Protein 7V1G (pdb70)

Sequence (259 aa):
MTLGDLWKRRLNNCTKEEFFAYRRRTGILETERDKARELLRKGETNMGLAVSRGTAKLAWLEEERGYVNLKGEVVVDLGCGRGGWSYYAASRRPAVMGVKAYTIGGKGHEAPKMVTSLGWNLIKFRAGMMDVFTMQPHRADTVMCDIGESSSPDAAIEGERTRKVILLMEQWKNRNPSASCVFKVLAPYRPEVIEALHHRFQLQWGGGLVRTPFSRNSTHEMYYSTAISSGNIVNSVNVQSRRKLLARFGDQRGPIRVPEMDLGVGTR

Nearest PDB structures (foldseek):
  7fjt-assembly1_A  TM=1.003E+00  e=1.032E-59  Omsk hemorrhagic fever virus
  7d6m-assembly2_B  TM=1.001E+00  e=6.782E-56  Tick-borne encephalitis virus
  7wnj-assembly1_A  TM=9.998E-01  e=1.861E-54  Langat virus
  2oxt-assembly4_D  TM=9.947E-01  e=9.273E-42  Meaban virus
  2wa2-assembly2_B  TM=9.912E-01  e=1.973E-40  Modoc virus

Solvent-accessible surface area: 11936 Å² total; per-residue (Å²): 161,48,69,0,13,77,2,14,167,139,10,83,82,30,80,184,80,97,63,130,48,6,87,70,2,26,8,44,30,6,62,16,78,61,1,137,100,53,26,198,145,52,61,72,92,8,6,34,4,2,23,76,12,1,4,24,0,1,38,0,46,131,135,51,53,9,47,5,97,8,59,2,2,1,0,18,12,19,68,0,4,8,0,5,2,0,0,6,62,114,61,0,119,8,2,85,0,26,10,82,5,62,207,81,91,84,54,14,59,113,11,36,2,55,0,98,58,44,16,142,52,33,58,58,64,52,7,77,120,33,145,21,53,119,4,44,0,0,0,0,40,38,11,106,72,14,105,64,16,50,77,8,0,62,77,0,81,93,0,2,88,2,0,31,75,0,10,123,110,9,80,117,4,25,3,2,0,26,0,5,1,0,5,51,85,53,0,38,55,4,0,98,142,0,39,133,120,48,33,5,0,11,26,39,1,45,37,3,77,0,13,21,3,8,7,0,0,2,30,58,28,94,34,91,6,71,90,26,4,44,86,20,0,127,51,2,35,79,82,44,77,69,98,69,45,55,86,82,41,118,17,44,93,21,34,69,27,89,97

InterPro domains:
  IPR000069 Envelope glycoprotein M, flavivirus [PF01004] (208-280)
  IPR000208 RNA-directed RNA polymerase, fingers/palm subdomains, flavivirus [PF00972] (2768-3212)
  IPR000336 Flavivirus/Alphavirus glycoprotein, immunoglobulin-like domain superfamily [G3DSA:2.60.40.350] (581-679)
  IPR000404 Flavivirus non-structural protein NS4A [PF01350] (2115-2255)
  IPR000487 Non-structural protein NS2B, flavivirus [PS51527] (1357-1488)
  IPR000752 Flavivirus non-structural protein NS2A [PF01005] (1141-1288)
  IPR001122 Capsid protein C, flavivirus [PF01003] (4-116)
  IPR001157 Non-structural protein NS1, flavivirus [PF00948] (779-1130)
  IPR001528 Flavivirus non-structural protein NS4B [PF01349] (2260-2503)
  IPR001650 Helicase, C-terminal domain-like [PS51194] (1841-2000)
  IPR001650 Helicase, C-terminal domain-like [SM00490] (1864-1957)
  IPR001850 Non-structural protein NS3, peptidase S7, flavivirus [PF00949] (1507-1658)
  IPR001850 Non-structural protein NS3, peptidase S7, flavivirus [PS51528] (1490-1669)
  IPR002535 Flavivirus polyprotein propeptide [PF01570] (133-205)
  IPR002877 Ribosomal RNA methyltransferase, FtsJ domain [PF01728] (2566-2733)
  IPR007094 RNA-directed RNA polymerase, catalytic domain [PS50507] (3040-3189)
  IPR009003 Peptidase S1, PA clan [SSF50494] (1507-1657)
  IPR011492 Non-structural protein NS3-like, DEAD-box helicase, flavivirus [PF07652] (1679-1824)
  IPR011998 Envelope glycoprotein E, central and dimerisation domain, flavivirus [PF00869] (282-581)
  IPR013755 Flaviviral glycoprotein E, central domain, subdomain 1 [G3DSA:3.30.387.10] (343-542)

Foldseek 3Di:
DALLVVLLVVLVPDDPVLNVQQFFFAFEDADCVPVVVCLVVQPAAFQFANDPVQVQVVVCVVVQNADQAEEEEEAAQAQNSVVLNSQLDPRYQAYEYEHQDDDPTHAHRHHQHERSVRYDYDYNDHLLPDQADDGQEYEYEDFDDDSDLVVSQVRLLSVLVSVVRNCVNVVNHKYKYKRFRCGDPSNVVSVVVVCVRQNWEWADGRNRTLSTLIIMTISRDHDDHNVRSNVSSVVSVVSSPPRHGHDYDHTDGRHGDHD

Structure (mmCIF, N/CA/C/O backbone):
data_7V1G
#
_entry.id   7V1G
#
_cell.length_a   35.125
_cell.length_b   89.685
_cell.length_c   45.452
_cell.angle_alpha   90.000
_cell.angle_beta   90.470
_cell.angle_gamma   90.000
#
_symmetry.space_group_name_H-M   'P 1 21 1'
#
loop_
_entity.id
_entity.type
_entity.pdbx_description
1 polymer 'Core protein'
2 non-polymer 'MAGNESIUM ION'
3 non-polymer 'CITRIC ACID'
4 non-polymer S-ADENOSYLMETHIONINE
5 non-polymer "GUANOSINE-5'-MONOPHOSPHATE"
6 non-polymer "GUANOSINE-5'-TRIPHOSPHATE"
7 non-polymer GLYCEROL
8 water water
#
loop_
_atom_site.group_PDB
_atom_site.id
_atom_site.type_symbol
_atom_site.label_atom_id
_atom_site.label_alt_id
_atom_site.label_comp_id
_atom_site.label_asym_id
_atom_site.label_entity_id
_atom_site.label_seq_id
_atom_site.pdbx_PDB_ins_code
_atom_site.Cartn_x
_atom_site.Cartn_y
_atom_site.Cartn_z
_atom_site.occupancy
_atom_site.B_iso_or_equiv
_atom_site.auth_seq_id
_atom_site.auth_comp_id
_atom_site.auth_asym_id
_atom_site.auth_atom_id
_atom_site.pdbx_PDB_model_num
ATOM 1 N N . MET A 1 1 ? 11.953 4.049 12.943 1.00 24.34 6 MET A N 1
ATOM 2 C CA . MET A 1 1 ? 11.303 3.493 14.123 1.00 19.67 6 MET A CA 1
ATOM 3 C C . MET A 1 1 ? 9.814 3.770 14.145 1.00 19.21 6 MET A C 1
ATOM 4 O O . MET A 1 1 ? 9.376 4.883 13.869 1.00 19.12 6 MET A O 1
ATOM 9 N N . THR A 1 2 ? 9.031 2.757 14.500 1.00 17.89 7 THR A N 1
ATOM 10 C CA . THR A 1 2 ? 7.580 2.841 14.485 1.00 18.63 7 THR A CA 1
ATOM 11 C C . THR A 1 2 ? 7.027 2.997 15.895 1.00 14.71 7 THR A C 1
ATOM 12 O O . THR A 1 2 ? 7.735 2.845 16.898 1.00 14.06 7 THR A O 1
ATOM 16 N N . LEU A 1 3 ? 5.729 3.306 15.956 1.00 14.82 8 LEU A N 1
ATOM 17 C CA . LEU A 1 3 ? 5.036 3.353 17.237 1.00 12.32 8 LEU A CA 1
ATOM 18 C C . LEU A 1 3 ? 5.094 2.003 17.945 1.00 15.67 8 LEU A C 1
ATOM 19 O O . LEU A 1 3 ? 5.248 1.940 19.171 1.00 13.34 8 LEU A O 1
ATOM 24 N N . GLY A 1 4 ? 4.992 0.910 17.181 1.00 13.89 9 GLY A N 1
ATOM 25 C CA . GLY A 1 4 ? 5.101 -0.409 17.772 1.00 15.35 9 GLY A CA 1
ATOM 26 C C . GLY A 1 4 ? 6.466 -0.664 18.368 1.00 12.37 9 GLY A C 1
ATOM 27 O O . GLY A 1 4 ? 6.575 -1.281 19.432 1.00 12.70 9 GLY A O 1
ATOM 28 N N . ASP A 1 5 ? 7.527 -0.169 17.711 1.00 12.91 10 ASP A N 1
ATOM 29 C CA . ASP A 1 5 ? 8.866 -0.269 18.287 1.00 16.25 10 ASP A CA 1
ATOM 30 C C . ASP A 1 5 ? 8.934 0.457 19.624 1.00 13.27 10 ASP A C 1
ATOM 31 O O . ASP A 1 5 ? 9.543 -0.035 20.583 1.00 15.44 10 ASP A O 1
ATOM 36 N N . LEU A 1 6 ? 8.325 1.642 19.701 1.00 13.43 11 LEU A N 1
ATOM 37 C CA . LEU A 1 6 ? 8.337 2.387 20.950 1.00 15.04 11 LEU A CA 1
ATOM 38 C C . LEU A 1 6 ? 7.547 1.653 22.019 1.00 14.20 11 LEU A C 1
ATOM 39 O O . LEU A 1 6 ? 7.986 1.561 23.171 1.00 12.45 11 LEU A O 1
ATOM 44 N N . TRP A 1 7 ? 6.379 1.117 21.650 1.00 13.38 12 TRP A N 1
ATOM 45 C CA . TRP A 1 7 ? 5.605 0.309 22.588 1.00 13.33 12 TRP A CA 1
ATOM 46 C C . TRP A 1 7 ? 6.439 -0.828 23.181 1.00 13.03 12 TRP A C 1
ATOM 47 O O . TRP A 1 7 ? 6.386 -1.078 24.389 1.00 11.19 12 TRP A O 1
ATOM 58 N N . LYS A 1 8 ? 7.218 -1.533 22.348 1.00 11.65 13 LYS A N 1
ATOM 59 C CA . LYS A 1 8 ? 8.015 -2.652 22.855 1.00 12.81 13 LYS A CA 1
ATOM 60 C C . LYS A 1 8 ? 9.043 -2.165 23.871 1.00 10.80 13 LYS A C 1
ATOM 61 O O . LYS A 1 8 ? 9.273 -2.812 24.905 1.00 12.42 13 LYS A O 1
ATOM 67 N N . ARG A 1 9 ? 9.677 -1.023 23.586 1.00 11.41 14 ARG A N 1
ATOM 68 C CA . ARG A 1 9 ? 10.671 -0.467 24.504 1.00 14.60 14 ARG A CA 1
ATOM 69 C C . ARG A 1 9 ? 10.033 -0.040 25.818 1.00 14.95 14 ARG A C 1
ATOM 70 O O . ARG A 1 9 ? 10.562 -0.319 26.903 1.00 15.73 14 ARG A O 1
ATOM 78 N N . ARG A 1 10 ? 8.890 0.647 25.744 1.00 14.50 15 ARG A N 1
ATOM 79 C CA . ARG A 1 10 ? 8.203 1.027 26.972 1.00 15.55 15 ARG A CA 1
ATOM 80 C C . ARG A 1 10 ? 7.775 -0.205 27.760 1.00 16.78 15 ARG A C 1
ATOM 81 O O . ARG A 1 10 ? 7.893 -0.237 28.991 1.00 16.47 15 ARG A O 1
ATOM 89 N N . LEU A 1 11 ? 7.313 -1.247 27.063 1.00 12.19 16 LEU A N 1
ATOM 90 C CA . LEU A 1 11 ? 6.935 -2.481 27.743 1.00 12.76 16 LEU A CA 1
ATOM 91 C C . LEU A 1 11 ? 8.116 -3.072 28.499 1.00 15.07 16 LEU A C 1
ATOM 92 O O . LEU A 1 11 ? 8.004 -3.408 29.683 1.00 13.59 16 LEU A O 1
ATOM 97 N N . ASN A 1 12 ? 9.266 -3.183 27.832 1.00 13.08 17 ASN A N 1
ATOM 98 C CA . ASN A 1 12 ? 10.449 -3.766 28.458 1.00 14.75 17 ASN A CA 1
ATOM 99 C C . ASN A 1 12 ? 10.923 -2.946 29.649 1.00 14.99 17 ASN A C 1
ATOM 100 O O . ASN A 1 12 ? 11.581 -3.490 30.540 1.00 18.73 17 ASN A O 1
ATOM 105 N N . ASN A 1 13 ? 10.575 -1.664 29.707 1.00 14.25 18 ASN A N 1
ATOM 106 C CA . ASN A 1 13 ? 11.040 -0.802 30.788 1.00 15.59 18 ASN A CA 1
ATOM 107 C C . ASN A 1 13 ? 10.144 -0.831 32.021 1.00 21.44 18 ASN A C 1
ATOM 108 O O . ASN A 1 13 ? 10.503 -0.212 33.029 1.00 21.41 18 ASN A O 1
ATOM 110 N N . CYS A 1 14 ? 9.000 -1.517 31.971 1.00 17.81 19 CYS A N 1
ATOM 111 C CA . CYS A 1 14 ? 8.118 -1.606 33.131 1.00 18.55 19 CYS A CA 1
ATOM 112 C C . CYS A 1 14 ? 8.797 -2.344 34.272 1.00 18.71 19 CYS A C 1
ATOM 113 O O . CYS A 1 14 ? 9.549 -3.300 34.059 1.00 19.27 19 CYS A O 1
ATOM 116 N N . THR A 1 15 ? 8.510 -1.906 35.492 1.00 20.30 20 THR A N 1
ATOM 117 C CA . THR A 1 15 ? 8.823 -2.723 36.648 1.00 19.21 20 THR A CA 1
ATOM 118 C C . THR A 1 15 ? 7.942 -3.972 36.636 1.00 20.31 20 THR A C 1
ATOM 119 O O . THR A 1 15 ? 7.027 -4.115 35.817 1.00 21.01 20 THR A O 1
ATOM 123 N N . LYS A 1 16 ? 8.232 -4.894 37.560 1.00 21.37 21 LYS A N 1
ATOM 124 C CA . LYS A 1 16 ? 7.474 -6.143 37.623 1.00 20.81 21 LYS A CA 1
ATOM 125 C C . LYS A 1 16 ? 5.995 -5.880 37.894 1.00 22.13 21 LYS A C 1
ATOM 126 O O . LYS A 1 16 ? 5.121 -6.433 37.218 1.00 25.75 21 LYS A O 1
ATOM 132 N N . GLU A 1 17 ? 5.696 -5.033 38.884 1.00 21.83 22 GLU A N 1
ATOM 133 C CA . GLU A 1 17 ? 4.308 -4.709 39.199 1.00 25.97 22 GLU A CA 1
ATOM 134 C C . GLU A 1 17 ? 3.641 -3.965 38.050 1.00 24.26 22 GLU A C 1
ATOM 135 O O . GLU A 1 17 ? 2.478 -4.229 37.723 1.00 26.69 22 GLU A O 1
ATOM 137 N N . GLU A 1 18 ? 4.365 -3.027 37.433 1.00 23.39 23 GLU A N 1
ATOM 138 C CA . GLU A 1 18 ? 3.832 -2.291 36.291 1.00 20.32 23 GLU A CA 1
ATOM 139 C C . GLU A 1 18 ? 3.508 -3.233 35.138 1.00 19.30 23 GLU A C 1
ATOM 140 O O . GLU A 1 18 ? 2.445 -3.129 34.511 1.00 20.10 23 GLU A O 1
ATOM 146 N N . PHE A 1 19 ? 4.429 -4.155 34.841 1.00 20.21 24 PHE A N 1
ATOM 147 C CA . PHE A 1 19 ? 4.216 -5.108 33.759 1.00 19.60 24 PHE A CA 1
ATOM 148 C C . PHE A 1 19 ? 3.009 -5.992 34.033 1.00 18.34 24 PHE A C 1
ATOM 149 O O . PHE A 1 19 ? 2.172 -6.206 33.152 1.00 18.96 24 PHE A O 1
ATOM 157 N N . PHE A 1 20 ? 2.901 -6.522 35.255 1.00 18.55 25 PHE A N 1
ATOM 158 C CA . PHE A 1 20 ? 1.779 -7.401 35.565 1.00 27.99 25 PHE A CA 1
ATOM 159 C C . PHE A 1 20 ? 0.451 -6.697 35.328 1.00 22.03 25 PHE A C 1
ATOM 160 O O . PHE A 1 20 ? -0.458 -7.254 34.701 1.00 23.30 25 PHE A O 1
ATOM 168 N N . ALA A 1 21 ? 0.320 -5.471 35.842 1.00 27.07 26 ALA A N 1
ATOM 169 C CA . ALA A 1 21 ? -0.937 -4.747 35.708 1.00 25.48 26 ALA A CA 1
ATOM 170 C C . ALA A 1 21 ? -1.212 -4.392 34.254 1.00 23.67 26 ALA A C 1
ATOM 171 O O . ALA A 1 21 ? -2.347 -4.520 33.782 1.00 25.82 26 ALA A O 1
ATOM 173 N N . TYR A 1 22 ? -0.181 -3.982 33.521 1.00 19.42 27 TYR A N 1
ATOM 174 C CA . TYR A 1 22 ? -0.381 -3.593 32.129 1.00 18.55 27 TYR A CA 1
ATOM 175 C C . TYR A 1 22 ? -0.798 -4.784 31.277 1.00 19.00 27 TYR A C 1
ATOM 176 O O . TYR A 1 22 ? -1.661 -4.651 30.401 1.00 18.11 27 TYR A O 1
ATOM 185 N N A ARG A 1 23 ? -0.219 -5.963 31.545 0.41 19.12 28 ARG A N 1
ATOM 186 N N B ARG A 1 23 ? -0.165 -5.938 31.511 0.59 19.03 28 ARG A N 1
ATOM 187 C CA A ARG A 1 23 ? -0.410 -7.133 30.685 0.41 20.65 28 ARG A CA 1
ATOM 188 C CA B ARG A 1 23 ? -0.408 -7.152 30.735 0.59 20.79 28 ARG A CA 1
ATOM 189 C C A ARG A 1 23 ? -1.878 -7.526 30.567 0.41 19.37 28 ARG A C 1
ATOM 190 C C B ARG A 1 23 ? -1.897 -7.408 30.540 0.59 19.15 28 ARG A C 1
ATOM 191 O O A ARG A 1 23 ? -2.304 -8.026 29.519 0.41 18.12 28 ARG A O 1
ATOM 192 O O B ARG A 1 23 ? -2.362 -7.662 29.421 0.59 16.97 28 ARG A O 1
ATOM 207 N N . ARG A 1 24 ? -2.668 -7.327 31.620 1.00 16.62 29 ARG A N 1
ATOM 208 C CA . ARG A 1 24 ? -4.046 -7.793 31.613 1.00 18.41 29 ARG A CA 1
ATOM 209 C C . ARG A 1 24 ? -5.095 -6.696 31.673 1.00 19.17 29 ARG A C 1
ATOM 210 O O . ARG A 1 24 ? -6.286 -7.019 31.672 1.00 19.84 29 ARG A O 1
ATOM 218 N N . THR A 1 25 ? -4.705 -5.421 31.681 1.00 19.78 30 THR A N 1
ATOM 219 C CA . THR A 1 25 ? -5.696 -4.365 31.850 1.00 22.57 30 THR A CA 1
ATOM 220 C C . THR A 1 25 ? -6.676 -4.322 30.676 1.00 14.90 30 THR A C 1
ATOM 221 O O . THR A 1 25 ? -6.287 -4.107 29.522 1.00 19.31 30 THR A O 1
ATOM 225 N N . GLY A 1 26 ? -7.955 -4.529 30.987 1.00 18.97 31 GLY A N 1
ATOM 226 C CA . GLY A 1 26 ? -9.008 -4.433 30.004 1.00 21.89 31 GLY A CA 1
ATOM 227 C C . GLY A 1 26 ? -9.143 -5.615 29.073 1.00 17.05 31 GLY A C 1
ATOM 228 O O . GLY A 1 26 ? -9.884 -5.520 28.090 1.00 24.13 31 GLY A O 1
ATOM 229 N N . ILE A 1 27 ? -8.445 -6.715 29.333 1.00 19.95 32 ILE A N 1
ATOM 230 C CA . ILE A 1 27 ? -8.430 -7.849 28.415 1.00 21.81 32 ILE A CA 1
ATOM 231 C C . ILE A 1 27 ? -9.506 -8.833 28.833 1.00 19.85 32 ILE A C 1
ATOM 232 O O . ILE A 1 27 ? -9.773 -9.009 30.026 1.00 22.74 32 ILE A O 1
ATOM 237 N N . LEU A 1 28 ? -10.135 -9.475 27.850 1.00 18.08 33 LEU A N 1
ATOM 238 C CA . LEU A 1 28 ? -10.994 -10.615 28.141 1.00 16.19 33 LEU A CA 1
ATOM 239 C C . LEU A 1 28 ? -10.126 -11.815 28.495 1.00 18.78 33 LEU A C 1
ATOM 240 O O . LEU A 1 28 ? -9.137 -12.105 27.815 1.00 17.59 33 LEU A O 1
ATOM 245 N N . GLU A 1 29 ? -10.512 -12.525 29.551 1.00 19.08 34 GLU A N 1
ATOM 246 C CA . GLU A 1 29 ? -9.740 -13.652 30.057 1.00 17.68 34 GLU A CA 1
ATOM 247 C C . GLU A 1 29 ? -10.696 -14.780 30.413 1.00 17.88 34 GLU A C 1
ATOM 248 O O . GLU A 1 29 ? -11.547 -14.622 31.294 1.00 19.38 34 GLU A O 1
ATOM 254 N N . THR A 1 30 ? -10.568 -15.928 29.744 1.00 13.66 35 THR A N 1
ATOM 255 C CA . THR A 1 30 ? -11.443 -17.044 30.094 1.00 14.21 35 THR A CA 1
ATOM 256 C C . THR A 1 30 ? -11.085 -17.625 31.457 1.00 15.54 35 THR A C 1
ATOM 257 O O . THR A 1 30 ? -9.928 -17.610 31.884 1.00 15.49 35 THR A O 1
ATOM 261 N N . GLU A 1 31 ? -12.102 -18.154 32.136 1.00 14.92 36 GLU A N 1
ATOM 262 C CA . GLU A 1 31 ? -11.958 -18.710 33.482 1.00 21.35 36 GLU A CA 1
ATOM 263 C C . GLU A 1 31 ? -11.569 -20.178 33.360 1.00 19.48 36 GLU A C 1
ATOM 264 O O . GLU A 1 31 ? -12.411 -21.039 33.098 1.00 22.30 36 GLU A O 1
ATOM 266 N N . ARG A 1 32 ? -10.286 -20.468 33.581 1.00 18.59 37 ARG A N 1
ATOM 267 C CA . ARG A 1 32 ? -9.711 -21.775 33.296 1.00 17.49 37 ARG A CA 1
ATOM 268 C C . ARG A 1 32 ? -9.466 -22.613 34.546 1.00 21.03 37 ARG A C 1
ATOM 269 O O . ARG A 1 32 ? -8.724 -23.599 34.480 1.00 22.94 37 ARG A O 1
ATOM 277 N N . ASP A 1 33 ? -10.090 -22.248 35.672 1.00 24.09 38 ASP A N 1
ATOM 278 C CA . ASP A 1 33 ? -9.895 -22.965 36.931 1.00 29.93 38 ASP A CA 1
ATOM 279 C C . ASP A 1 33 ? -10.187 -24.456 36.786 1.00 22.55 38 ASP A C 1
ATOM 280 O O . ASP A 1 33 ? -9.347 -25.303 37.109 1.00 24.24 38 ASP A O 1
ATOM 282 N N . LYS A 1 34 ? -11.385 -24.794 36.300 1.00 20.97 39 LYS A N 1
ATOM 283 C CA . LYS A 1 34 ? -11.753 -26.200 36.155 1.00 23.55 39 LYS A CA 1
ATOM 284 C C . LYS A 1 34 ? -10.950 -26.869 35.047 1.00 19.15 39 LYS A C 1
ATOM 285 O O . LYS A 1 34 ? -10.414 -27.966 35.230 1.00 19.43 39 LYS A O 1
ATOM 287 N N . ALA A 1 35 ? -10.856 -26.220 33.886 1.00 18.15 40 ALA A N 1
ATOM 288 C CA . ALA A 1 35 ? -10.163 -26.835 32.760 1.00 19.41 40 ALA A CA 1
ATOM 289 C C . ALA A 1 35 ? -8.725 -27.181 33.118 1.00 13.21 40 ALA A C 1
ATOM 290 O O . ALA A 1 35 ? -8.236 -28.270 32.796 1.00 15.43 40 ALA A O 1
ATOM 292 N N . ARG A 1 36 ? -8.038 -26.267 33.808 1.00 16.96 41 ARG A N 1
ATOM 293 C CA . ARG A 1 36 ? -6.625 -26.473 34.100 1.00 17.95 41 ARG A CA 1
ATOM 294 C C . ARG A 1 36 ? -6.412 -27.714 34.965 1.00 15.05 41 ARG A C 1
ATOM 295 O O . ARG A 1 36 ? -5.490 -28.501 34.721 1.00 14.84 41 ARG A O 1
ATOM 303 N N . GLU A 1 37 ? -7.277 -27.929 35.963 1.00 14.25 42 GLU A N 1
ATOM 304 C CA . GLU A 1 37 ? -7.080 -29.079 36.838 1.00 18.71 42 GLU A CA 1
ATOM 305 C C . GLU A 1 37 ? -7.441 -30.389 36.145 1.00 19.29 42 GLU A C 1
ATOM 306 O O . GLU A 1 37 ? -6.786 -31.418 36.371 1.00 18.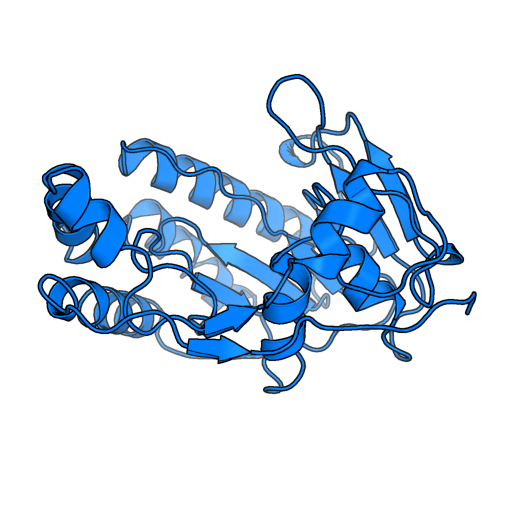37 42 GLU A O 1
ATOM 312 N N . LEU A 1 38 ? -8.475 -30.374 35.295 1.00 18.10 43 LEU A N 1
ATOM 313 C CA . LEU A 1 38 ? -8.837 -31.574 34.542 1.00 17.66 43 LEU A CA 1
ATOM 314 C C . LEU A 1 38 ? -7.686 -32.031 33.660 1.00 16.32 43 LEU A C 1
ATOM 315 O O . LEU A 1 38 ? -7.356 -33.224 33.607 1.00 16.16 43 LEU A O 1
ATOM 320 N N . LEU A 1 39 ? -7.068 -31.088 32.947 1.00 15.41 44 LEU A N 1
ATOM 321 C CA . LEU A 1 39 ? -5.916 -31.419 32.118 1.00 21.58 44 LEU A CA 1
ATOM 322 C C . LEU A 1 39 ? -4.762 -31.931 32.963 1.00 21.81 44 LEU A C 1
ATOM 323 O O . LEU A 1 39 ? -4.103 -32.912 32.597 1.00 23.88 44 LEU A O 1
ATOM 328 N N . ARG A 1 40 ? -4.503 -31.269 34.095 1.00 18.69 45 ARG A N 1
ATOM 329 C CA . ARG A 1 40 ? -3.401 -31.672 34.962 1.00 20.19 45 ARG A CA 1
ATOM 330 C C . ARG A 1 40 ? -3.563 -33.101 35.451 1.00 20.13 45 ARG A C 1
ATOM 331 O O . ARG A 1 40 ? -2.584 -33.853 35.527 1.00 24.30 45 ARG A O 1
ATOM 339 N N . LYS A 1 41 ? -4.787 -33.492 35.799 1.00 20.05 46 LYS A N 1
ATOM 340 C CA . LYS A 1 41 ? -5.032 -34.823 36.331 1.00 25.91 46 LYS A CA 1
ATOM 341 C C . LYS A 1 41 ? -5.173 -35.886 35.250 1.00 24.45 46 LYS A C 1
ATOM 342 O O . LYS A 1 41 ? -5.269 -37.069 35.582 1.00 25.50 46 LYS A O 1
ATOM 348 N N . GLY A 1 42 ? -5.178 -35.503 33.973 1.00 24.39 47 GLY A N 1
ATOM 349 C CA . GLY A 1 42 ? -5.218 -36.484 32.909 1.00 18.66 47 GLY A CA 1
ATOM 350 C C . GLY A 1 42 ? -6.605 -36.929 32.530 1.00 17.71 47 GLY A C 1
ATOM 351 O O . GLY A 1 42 ? -6.768 -38.009 31.955 1.00 24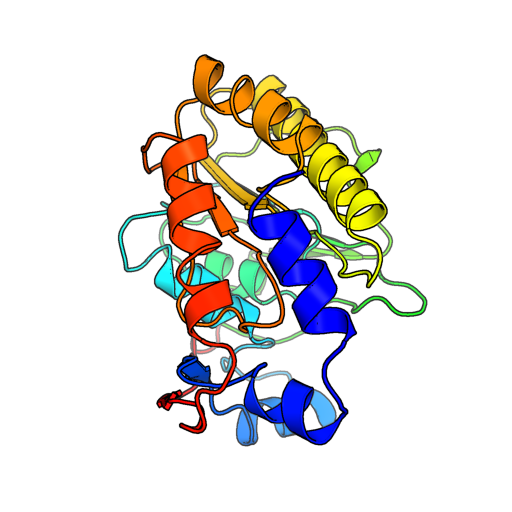.78 47 GLY A O 1
ATOM 352 N N . GLU A 1 43 ? -7.619 -36.139 32.860 1.00 17.94 48 GLU A N 1
ATOM 353 C CA . GLU A 1 43 ? -8.965 -36.430 32.405 1.00 17.43 48 GLU A CA 1
ATOM 354 C C . GLU A 1 43 ? -9.034 -36.213 30.903 1.00 16.13 48 GLU A C 1
ATOM 355 O O . GLU A 1 43 ? -8.631 -35.164 30.396 1.00 19.33 48 GLU A O 1
ATOM 361 N N . THR A 1 44 ? -9.524 -37.213 30.189 1.00 13.98 49 THR A N 1
ATOM 362 C CA . THR A 1 44 ? -9.644 -37.083 28.748 1.00 12.42 49 THR A CA 1
ATOM 363 C C . THR A 1 44 ? -11.064 -36.827 28.284 1.00 15.76 49 THR A C 1
ATOM 364 O O . THR A 1 44 ? -11.246 -36.355 27.160 1.00 15.98 49 THR A O 1
ATOM 368 N N . ASN A 1 45 ? -12.078 -37.116 29.104 1.00 13.63 50 ASN A N 1
ATOM 369 C CA . ASN A 1 45 ? -13.462 -36.868 28.709 1.00 14.76 50 ASN A CA 1
ATOM 370 C C . ASN A 1 45 ? -13.832 -35.446 29.115 1.00 18.02 50 ASN A C 1
ATOM 371 O O . ASN A 1 45 ? -14.469 -35.195 30.143 1.00 23.68 50 ASN A O 1
ATOM 376 N N . MET A 1 46 ? -13.404 -34.494 28.291 1.00 15.56 51 MET A N 1
ATOM 377 C CA . MET A 1 46 ? -13.689 -33.099 28.583 1.00 14.74 51 MET A CA 1
ATOM 378 C C . MET A 1 46 ? -13.754 -32.302 27.293 1.00 15.39 51 MET A C 1
ATOM 379 O O . MET A 1 46 ? -13.008 -32.572 26.341 1.00 14.52 51 MET A O 1
ATOM 384 N N . GLY A 1 47 ? -14.651 -31.319 27.281 1.00 13.66 52 GLY A N 1
ATOM 385 C CA . GLY A 1 47 ? -14.864 -30.459 26.137 1.00 11.74 52 GLY A CA 1
ATOM 386 C C . GLY A 1 47 ? -14.443 -29.033 26.412 1.00 10.07 52 GLY A C 1
ATOM 387 O O . GLY A 1 47 ? -14.469 -2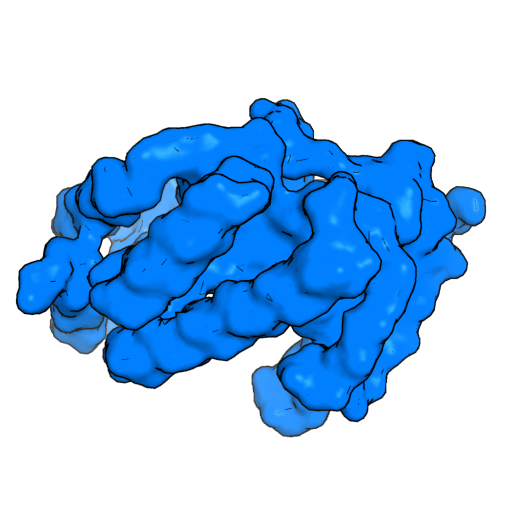8.183 25.521 1.00 10.98 52 GLY A O 1
ATOM 388 N N . LEU A 1 48 ? -14.055 -28.751 27.655 1.00 13.60 53 LEU A N 1
ATOM 389 C CA . LEU A 1 48 ? -13.505 -27.440 27.961 1.00 11.81 53 LEU A CA 1
ATOM 390 C C . LEU A 1 48 ? -12.226 -27.227 27.156 1.00 9.68 53 LEU A C 1
ATOM 391 O O . LEU A 1 48 ? -11.472 -28.168 26.891 1.00 14.81 53 LEU A O 1
ATOM 396 N N . ALA A 1 49 ? -11.963 -25.976 26.800 1.00 9.92 54 ALA A N 1
ATOM 397 C CA . ALA A 1 49 ? -10.834 -25.666 25.927 1.00 11.46 54 ALA A CA 1
ATOM 398 C C . ALA A 1 49 ? -9.523 -26.128 26.545 1.00 13.24 54 ALA A C 1
ATOM 399 O O . ALA A 1 49 ? -9.289 -25.985 27.751 1.00 10.84 54 ALA A O 1
ATOM 401 N N . VAL A 1 50 ? -8.644 -26.684 25.705 1.00 9.74 55 VAL A N 1
ATOM 402 C CA . VAL A 1 50 ? -7.341 -27.140 26.189 1.00 11.15 55 VAL A CA 1
ATOM 403 C C . VAL A 1 50 ? -6.331 -26.016 26.315 1.00 10.28 55 VAL A C 1
ATOM 404 O O . VAL A 1 50 ? -5.231 -26.252 26.839 1.00 10.16 55 VAL A O 1
ATOM 408 N N . SER A 1 51 ? -6.672 -24.8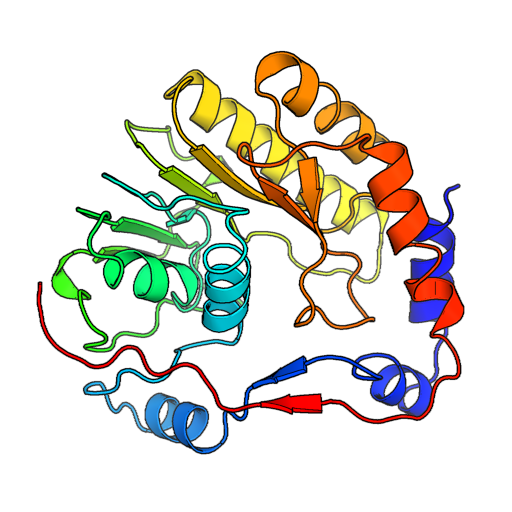14 25.868 1.00 8.91 56 SER A N 1
ATOM 409 C CA . SER A 1 51 ? -5.785 -23.665 25.956 1.00 9.22 56 SER A CA 1
ATOM 410 C C . SER A 1 51 ? -6.615 -22.407 25.763 1.00 11.59 56 SER A C 1
ATOM 411 O O . SER A 1 51 ? -7.800 -22.466 25.422 1.00 10.89 56 SER A O 1
ATOM 414 N N . ARG A 1 52 ? -5.971 -21.264 25.966 1.00 10.82 57 ARG A N 1
ATOM 415 C CA . ARG A 1 52 ? -6.614 -19.989 25.677 1.00 11.53 57 ARG A CA 1
ATOM 416 C C . ARG A 1 52 ? -6.775 -19.725 24.186 1.00 11.45 57 ARG A C 1
ATOM 417 O O . ARG A 1 52 ? -7.423 -18.742 23.813 1.00 13.01 57 ARG A O 1
ATOM 425 N N . GLY A 1 53 ? -6.204 -20.560 23.316 1.00 10.34 58 GLY A N 1
ATOM 426 C CA . GLY A 1 53 ? -6.347 -20.309 21.892 1.00 11.42 58 GLY A CA 1
ATOM 427 C C . GLY A 1 53 ? -7.739 -20.560 21.358 1.00 8.33 58 GLY A C 1
ATOM 428 O O . GLY A 1 53 ? -8.146 -19.929 20.383 1.00 10.14 58 GLY A O 1
ATOM 429 N N . THR A 1 54 ? -8.476 -21.494 21.962 1.00 8.01 59 THR A N 1
ATOM 430 C CA . THR A 1 54 ? -9.804 -21.856 21.464 1.00 8.23 59 THR A CA 1
ATOM 431 C C . THR A 1 54 ? -10.740 -20.645 21.401 1.00 9.53 59 THR A C 1
ATOM 432 O O . THR A 1 54 ? -11.351 -20.373 20.364 1.00 11.40 59 THR A O 1
ATOM 436 N N . ALA A 1 55 ? -10.857 -19.894 22.505 1.00 10.37 60 ALA A N 1
ATOM 437 C CA . ALA A 1 55 ? -11.762 -18.750 22.510 1.00 11.41 60 ALA A CA 1
ATOM 438 C C . ALA A 1 55 ? -11.325 -17.669 21.528 1.00 10.94 60 ALA A C 1
ATOM 439 O O . ALA A 1 55 ? -12.171 -16.923 21.021 1.00 9.96 60 ALA A O 1
ATOM 441 N N . LYS A 1 56 ? -10.024 -17.540 21.257 1.00 10.65 61 LYS A N 1
ATOM 442 C CA . LYS A 1 56 ? -9.560 -16.567 20.268 1.00 9.59 61 LYS A CA 1
ATOM 443 C C . LYS A 1 56 ? -10.045 -16.926 18.870 1.00 8.82 61 LYS A C 1
ATOM 444 O O . LYS A 1 56 ? -10.556 -16.068 18.133 1.00 10.25 61 LYS A O 1
ATOM 450 N N . LEU A 1 57 ? -9.873 -18.187 18.478 1.00 9.99 62 LEU A N 1
ATOM 451 C CA . LEU A 1 57 ? -10.328 -18.579 17.152 1.00 8.46 62 LEU A CA 1
ATOM 452 C C . LEU A 1 57 ? -11.849 -18.562 17.075 1.00 8.94 62 LEU A C 1
ATOM 453 O O . LEU A 1 57 ? -12.415 -18.202 16.037 1.00 8.77 62 LEU A O 1
ATOM 458 N N . ALA A 1 58 ? -12.525 -18.957 18.153 1.00 8.85 63 ALA A N 1
ATOM 459 C CA . ALA A 1 58 ? -13.985 -18.874 18.182 1.00 8.74 63 ALA A CA 1
ATOM 460 C C . ALA A 1 58 ? -14.468 -17.451 17.954 1.00 10.70 63 ALA A C 1
ATOM 461 O O . ALA A 1 58 ? -15.438 -17.235 17.221 1.00 9.62 63 ALA A O 1
ATOM 463 N N . TRP A 1 59 ? -13.814 -16.476 18.583 1.00 8.77 64 TRP A N 1
ATOM 464 C CA . TRP A 1 59 ? -14.191 -15.080 18.387 1.00 8.10 64 TRP A CA 1
ATOM 465 C C . TRP A 1 59 ? -14.056 -14.686 16.920 1.00 9.82 64 TRP A C 1
ATOM 466 O O . TRP A 1 59 ? -14.949 -14.047 16.344 1.00 9.43 64 TRP A O 1
ATOM 477 N N . LEU A 1 60 ? -12.934 -15.056 16.288 1.00 8.91 65 LEU A N 1
ATOM 478 C CA . LEU A 1 60 ? -12.754 -14.738 14.877 1.00 9.29 65 LEU A CA 1
ATOM 479 C C . LEU A 1 60 ? -13.858 -15.355 14.027 1.00 9.77 65 LEU A C 1
ATOM 480 O O . LEU A 1 60 ? -14.387 -14.701 13.116 1.00 10.83 65 LEU A O 1
ATOM 485 N N A GLU A 1 61 ? -14.220 -16.609 14.312 0.60 8.55 66 GLU A N 1
ATOM 486 N N B GLU A 1 61 ? -14.235 -16.602 14.307 0.40 8.56 66 GLU A N 1
ATOM 487 C CA A GLU A 1 61 ? -15.272 -17.270 13.545 0.60 10.23 66 GLU A CA 1
ATOM 488 C CA B GLU A 1 61 ? -15.284 -17.221 13.503 0.40 10.27 66 GLU A CA 1
ATOM 489 C C A GLU A 1 61 ? -16.630 -16.631 13.808 0.60 9.38 66 GLU A C 1
ATOM 490 C C B GLU A 1 61 ? -16.650 -16.620 13.803 0.40 9.43 66 GLU A C 1
ATOM 491 O O A GLU A 1 61 ? -17.391 -16.376 12.866 0.60 10.44 66 GLU A O 1
ATOM 492 O O B GLU A 1 61 ? -17.449 -16.404 12.884 0.40 10.39 66 GLU A O 1
ATOM 503 N N . GLU A 1 62 ? -16.938 -16.347 15.076 1.00 8.54 67 GLU A N 1
ATOM 504 C CA . GLU A 1 62 ? -18.255 -15.815 15.428 1.00 9.64 67 GLU A CA 1
ATOM 505 C C . GLU A 1 62 ? -18.462 -14.417 14.855 1.00 11.50 67 GLU A C 1
ATOM 506 O O . GLU A 1 62 ? -19.599 -14.040 14.546 1.00 12.61 67 GLU A O 1
ATOM 512 N N . ARG A 1 63 ? -17.389 -13.636 14.714 1.00 9.32 68 ARG A N 1
ATOM 513 C CA . ARG A 1 63 ? -17.438 -12.329 14.068 1.00 10.86 68 ARG A CA 1
ATOM 514 C C . ARG A 1 63 ? -17.544 -12.405 12.550 1.00 12.34 68 ARG A C 1
ATOM 515 O O . ARG A 1 63 ? -17.734 -11.369 11.899 1.00 13.37 68 ARG A O 1
ATOM 523 N N . GLY A 1 64 ? -17.373 -13.579 11.958 1.00 9.65 69 GLY A N 1
ATOM 524 C CA . GLY A 1 64 ? -17.329 -13.681 10.517 1.00 12.71 69 GLY A CA 1
ATOM 525 C C . GLY A 1 64 ? -15.997 -13.335 9.901 1.00 10.45 69 GLY A C 1
ATOM 526 O O . GLY A 1 64 ? -15.919 -13.134 8.686 1.00 13.77 69 GLY A O 1
ATOM 527 N N . TYR A 1 65 ? -14.935 -13.268 10.713 1.00 10.26 70 TYR A N 1
ATOM 528 C CA . TYR A 1 65 ? -13.605 -12.910 10.235 1.00 11.33 70 TYR A CA 1
ATOM 529 C C . TYR A 1 65 ? -12.828 -14.097 9.681 1.00 11.30 70 TYR A C 1
ATOM 530 O O . TYR A 1 65 ? -11.824 -13.896 8.986 1.00 14.32 70 TYR A O 1
ATOM 539 N N . VAL A 1 66 ? -13.244 -15.319 10.007 1.00 10.67 71 VAL A N 1
ATOM 540 C CA . VAL A 1 66 ? -12.718 -16.543 9.411 1.00 13.00 71 VAL A CA 1
ATOM 541 C C . VAL A 1 66 ? -13.894 -17.461 9.111 1.00 16.88 71 VAL A C 1
ATOM 542 O O . VAL A 1 66 ? -14.939 -17.394 9.764 1.00 15.01 71 VAL A O 1
ATOM 546 N N . ASN A 1 67 ? -13.729 -18.320 8.103 1.00 18.95 72 ASN A N 1
ATOM 547 C CA . ASN A 1 67 ? -14.747 -19.313 7.756 1.00 20.94 72 ASN A CA 1
ATOM 548 C C . ASN A 1 67 ? -14.064 -20.675 7.658 1.00 21.30 72 ASN A C 1
ATOM 549 O O . ASN A 1 67 ? -13.512 -21.023 6.611 1.00 34.44 72 ASN A O 1
ATOM 551 N N . LEU A 1 68 ? -14.102 -21.434 8.747 1.00 12.99 73 LEU A N 1
ATOM 552 C CA . LEU A 1 68 ? -13.376 -22.697 8.831 1.00 11.50 73 LEU A CA 1
ATOM 553 C C . LEU A 1 68 ? -14.181 -23.769 8.116 1.00 11.27 73 LEU A C 1
ATOM 554 O O . LEU A 1 68 ? -15.339 -24.020 8.475 1.00 12.41 73 LEU A O 1
ATOM 559 N N . LYS A 1 69 ? -13.577 -24.428 7.128 1.00 10.13 74 LYS A N 1
ATOM 560 C CA . LYS A 1 69 ? -14.357 -25.381 6.346 1.00 10.84 74 LYS A CA 1
ATOM 561 C C . LYS A 1 69 ? -13.464 -26.415 5.672 1.00 10.59 74 LYS A C 1
ATOM 562 O O . LYS A 1 69 ? -12.280 -26.184 5.416 1.00 9.44 74 LYS A O 1
ATOM 568 N N . GLY A 1 70 ? -14.063 -27.567 5.388 1.00 9.80 75 GLY A N 1
ATOM 569 C CA . GLY A 1 70 ? -13.407 -28.587 4.585 1.00 9.80 75 GLY A CA 1
ATOM 570 C C . GLY A 1 70 ? -12.244 -29.255 5.294 1.00 8.31 75 GLY A C 1
ATOM 571 O O . GLY A 1 70 ? -12.311 -29.603 6.478 1.00 10.23 75 GLY A O 1
ATOM 572 N N . GLU A 1 71 ? -11.166 -29.470 4.551 1.00 7.83 76 GLU A N 1
ATOM 573 C CA . GLU A 1 71 ? -9.953 -30.051 5.112 1.00 11.75 76 GLU A CA 1
ATOM 574 C C . GLU A 1 71 ? -9.085 -28.922 5.657 1.00 8.67 76 GLU A C 1
ATOM 575 O O . GLU A 1 71 ? -8.640 -28.047 4.909 1.00 8.69 76 GLU A O 1
ATOM 581 N N . VAL A 1 72 ? -8.871 -28.930 6.970 1.00 6.42 77 VAL A N 1
ATOM 582 C CA . VAL A 1 72 ? -8.157 -27.872 7.680 1.00 6.61 77 VAL A CA 1
ATOM 583 C C . VAL A 1 72 ? -6.769 -28.369 8.032 1.00 6.54 77 VAL A C 1
ATOM 584 O O . VAL A 1 72 ? -6.595 -29.522 8.439 1.00 7.52 77 VAL A O 1
ATOM 588 N N A VAL A 1 73 ? -5.787 -27.474 7.947 0.52 7.20 78 VAL A N 1
ATOM 589 N N B VAL A 1 73 ? -5.776 -27.504 7.883 0.48 7.16 78 VAL A N 1
ATOM 590 C CA A VAL A 1 73 ? -4.437 -27.727 8.431 0.52 8.35 78 VAL A CA 1
ATOM 591 C CA B VAL A 1 73 ? -4.459 -27.740 8.454 0.48 8.34 78 VAL A CA 1
ATOM 592 C C A VAL A 1 73 ? -4.111 -26.715 9.525 0.52 7.31 78 VAL A C 1
ATOM 593 C C B VAL A 1 73 ? -4.246 -26.741 9.586 0.48 7.54 78 VAL A C 1
ATOM 594 O O A VAL A 1 73 ? -4.285 -25.506 9.329 0.52 8.56 78 VAL A O 1
ATOM 595 O O B VAL A 1 73 ? -4.684 -25.589 9.502 0.48 6.17 78 VAL A O 1
ATOM 602 N N . ASP A 1 74 ? -3.662 -27.220 10.684 1.00 6.59 79 ASP A N 1
ATOM 603 C CA . ASP A 1 74 ? -3.282 -26.404 11.843 1.00 6.54 79 ASP A CA 1
ATOM 604 C C . ASP A 1 74 ? -1.764 -26.505 11.961 1.00 7.03 79 ASP A C 1
ATOM 605 O O . ASP A 1 74 ? -1.236 -27.517 12.437 1.00 9.17 79 ASP A O 1
ATOM 610 N N . LEU A 1 75 ? -1.070 -25.457 11.532 1.00 7.18 80 LEU A N 1
ATOM 611 C CA . LEU A 1 75 ? 0.390 -25.429 11.511 1.00 7.98 80 LEU A CA 1
ATOM 612 C C . LEU A 1 75 ? 0.885 -24.802 12.810 1.00 7.30 80 LEU A C 1
ATOM 613 O O . LEU A 1 75 ? 0.636 -23.621 13.074 1.00 10.20 80 LEU A O 1
ATOM 618 N N . GLY A 1 76 ? 1.548 -25.605 13.642 1.00 7.81 81 GLY A N 1
ATOM 619 C CA . GLY A 1 76 ? 1.978 -25.150 14.956 1.00 10.47 81 GLY A CA 1
ATOM 620 C C . GLY A 1 76 ? 0.845 -25.262 15.949 1.00 8.29 81 GLY A C 1
ATOM 621 O O . GLY A 1 76 ? 0.438 -24.273 16.578 1.00 9.90 81 GLY A O 1
ATOM 622 N N . CYS A 1 77 ? 0.322 -26.473 16.108 1.00 8.03 82 CYS A N 1
ATOM 623 C CA . CYS A 1 77 ? -0.919 -26.624 16.863 1.00 8.11 82 CYS A CA 1
ATOM 624 C C . CYS A 1 77 ? -0.716 -26.516 18.365 1.00 8.48 82 CYS A C 1
ATOM 625 O O . CYS A 1 77 ? -1.683 -26.250 19.071 1.00 8.43 82 CYS A O 1
ATOM 628 N N . GLY A 1 78 ? 0.503 -26.720 18.871 1.00 7.95 83 GLY A N 1
ATOM 629 C CA . GLY A 1 78 ? 0.726 -26.688 20.317 1.00 7.75 83 GLY A CA 1
ATOM 630 C C . GLY A 1 78 ? -0.204 -27.661 21.015 1.00 9.24 83 GLY A C 1
ATOM 631 O O . GLY A 1 78 ? -0.356 -28.820 20.601 1.00 8.50 83 GLY A O 1
ATOM 632 N N . ARG A 1 79 ? -0.866 -27.176 22.077 1.00 8.44 84 ARG A N 1
ATOM 633 C CA . ARG A 1 79 ? -1.783 -28.016 22.839 1.00 8.01 84 ARG A CA 1
ATOM 634 C C . ARG A 1 79 ? -3.001 -28.446 22.040 1.00 8.17 84 ARG A C 1
ATOM 635 O O . ARG A 1 79 ? -3.672 -29.410 22.416 1.00 8.98 84 ARG A O 1
ATOM 643 N N . GLY A 1 80 ? -3.317 -27.733 20.965 1.00 7.02 85 GLY A N 1
ATOM 644 C CA . GLY A 1 80 ? -4.406 -28.093 20.081 1.00 8.55 85 GLY A CA 1
ATOM 645 C C . GLY A 1 80 ? -5.678 -27.259 20.176 1.00 6.52 85 GLY A C 1
ATOM 646 O O . GLY A 1 80 ? -6.699 -27.672 19.601 1.00 7.73 85 GLY A O 1
ATOM 647 N N . GLY A 1 81 ? -5.658 -26.112 20.867 1.00 6.81 86 GLY A N 1
ATOM 648 C CA . GLY A 1 81 ? -6.887 -25.333 21.043 1.00 6.91 86 GLY A CA 1
ATOM 649 C C . GLY A 1 81 ? -7.585 -24.973 19.741 1.00 10.15 86 GLY A C 1
ATOM 650 O O . GLY A 1 81 ? -8.819 -24.953 19.672 1.00 9.65 86 GLY A O 1
ATOM 651 N N . TRP A 1 82 ? -6.816 -24.675 18.699 1.00 6.24 87 TRP A N 1
ATOM 652 C CA . TRP A 1 82 ? -7.407 -24.351 17.400 1.00 6.76 87 TRP A CA 1
ATOM 653 C C . TRP A 1 82 ? -7.867 -25.608 16.682 1.00 7.52 87 TRP A C 1
ATOM 654 O O . TRP A 1 82 ? -8.897 -25.578 15.996 1.00 7.77 87 TRP A O 1
ATOM 665 N N . SER A 1 83 ? -7.120 -26.719 16.823 1.00 7.06 88 SER A N 1
ATOM 666 C CA . SER A 1 83 ? -7.522 -27.963 16.166 1.00 7.04 88 SER A CA 1
ATOM 667 C C . SER A 1 83 ? -8.818 -28.485 16.739 1.00 6.53 88 SER A C 1
ATOM 668 O O . SER A 1 83 ? -9.701 -28.903 15.990 1.00 7.62 88 SER A O 1
ATOM 671 N N . TYR A 1 84 ? -8.952 -28.479 18.062 1.00 7.14 89 TYR A N 1
ATOM 672 C CA . TYR A 1 84 ? -10.217 -28.897 18.652 1.00 6.23 89 TYR A CA 1
ATOM 673 C C . TYR A 1 84 ? -11.354 -27.960 18.275 1.00 5.79 89 TYR A C 1
ATOM 674 O O . TYR A 1 84 ? -12.481 -28.413 18.015 1.00 7.69 89 TYR A O 1
ATOM 683 N N . TYR A 1 85 ? -11.102 -26.657 18.237 1.00 5.45 90 TYR A N 1
ATOM 684 C CA . TYR A 1 85 ? -12.177 -25.769 17.794 1.00 6.82 90 TYR A CA 1
ATOM 685 C C . TYR A 1 85 ? -12.614 -26.101 16.371 1.00 6.35 90 TYR A C 1
ATOM 686 O O . TYR A 1 85 ? -13.806 -26.257 16.096 1.00 7.17 90 TYR A O 1
ATOM 695 N N . ALA A 1 86 ? -11.654 -26.220 15.455 1.00 6.23 91 ALA A N 1
ATOM 696 C CA . ALA A 1 86 ? -12.009 -26.503 14.066 1.00 6.82 91 ALA A CA 1
ATOM 697 C C . ALA A 1 86 ? -12.747 -27.829 13.932 1.00 6.93 91 ALA A C 1
ATOM 698 O O . ALA A 1 86 ? -13.720 -27.926 13.171 1.00 6.65 91 ALA A O 1
ATOM 700 N N . ALA A 1 87 ? -12.290 -28.865 14.643 1.00 6.31 92 ALA A N 1
ATOM 701 C CA . ALA A 1 87 ? -12.916 -30.180 14.544 1.00 5.98 92 ALA A CA 1
ATOM 702 C C . ALA A 1 87 ? -14.358 -30.180 15.034 1.00 7.72 92 ALA A C 1
ATOM 703 O O . ALA A 1 87 ? -15.122 -31.090 14.675 1.00 9.98 92 ALA A O 1
ATOM 705 N N . SER A 1 88 ? -14.737 -29.201 15.866 1.00 7.96 93 SER A N 1
ATOM 706 C CA . SER A 1 88 ? -16.111 -29.118 16.349 1.00 10.31 93 SER A CA 1
ATOM 707 C C . SER A 1 88 ? -17.042 -28.413 15.365 1.00 10.78 93 SER A C 1
ATOM 708 O O . SER A 1 88 ? -18.265 -28.446 15.566 1.00 13.21 93 SER A O 1
ATOM 711 N N A ARG A 1 89 ? -16.508 -27.776 14.321 0.62 10.02 94 ARG A N 1
ATOM 712 N N B ARG A 1 89 ? -16.511 -27.793 14.322 0.38 9.93 94 ARG A N 1
ATOM 713 C CA A ARG A 1 89 ? -17.332 -26.997 13.391 0.62 10.48 94 ARG A CA 1
ATOM 714 C CA B ARG A 1 89 ? -17.340 -27.011 13.409 0.38 10.55 94 ARG A CA 1
ATOM 715 C C A ARG A 1 89 ? -17.972 -27.920 12.364 0.62 12.45 94 ARG A C 1
ATOM 716 C C B ARG A 1 89 ? -17.974 -27.924 12.369 0.38 12.41 94 ARG A C 1
ATOM 717 O O A ARG A 1 89 ? -17.257 -28.653 11.677 0.62 9.17 94 ARG A O 1
ATOM 718 O O B ARG A 1 89 ? -17.259 -28.669 11.693 0.38 9.25 94 ARG A O 1
ATOM 733 N N . PRO A 1 90 ? -19.300 -27.888 12.208 1.00 11.87 95 PRO A N 1
ATOM 734 C CA . PRO A 1 90 ? -19.946 -28.793 11.237 1.00 10.65 95 PRO A CA 1
ATOM 735 C C . PRO A 1 90 ? -19.419 -28.684 9.814 1.00 10.15 95 PRO A C 1
ATOM 736 O O . PRO A 1 90 ? -19.399 -29.697 9.110 1.00 13.19 95 PRO A O 1
ATOM 740 N N . ALA A 1 91 ? -18.948 -27.512 9.389 1.00 10.69 96 ALA A N 1
ATOM 741 C CA . ALA A 1 91 ? -18.428 -27.370 8.033 1.00 10.86 96 ALA A CA 1
ATOM 742 C C . ALA A 1 91 ? -17.052 -27.995 7.847 1.00 9.59 96 ALA A C 1
ATOM 743 O O . ALA A 1 91 ? -16.603 -28.137 6.701 1.00 10.87 96 ALA A O 1
ATOM 745 N N . VAL A 1 92 ? -16.379 -28.376 8.931 1.00 8.18 97 VAL A N 1
ATOM 746 C CA . VAL A 1 92 ? -15.035 -28.925 8.841 1.00 8.28 97 VAL A CA 1
ATOM 747 C C . VAL A 1 92 ? -15.154 -30.437 8.716 1.00 10.96 97 VAL A C 1
ATOM 748 O O . VAL A 1 92 ? -15.920 -31.074 9.448 1.00 10.35 97 VAL A O 1
ATOM 752 N N . MET A 1 93 ? -14.396 -31.022 7.794 1.00 8.21 98 MET A N 1
ATOM 753 C CA . MET A 1 93 ? -14.445 -32.453 7.566 1.00 10.38 98 MET A CA 1
ATOM 754 C C . MET A 1 93 ? -13.241 -33.189 8.116 1.00 9.76 98 MET A C 1
ATOM 755 O O . MET A 1 93 ? -13.324 -34.397 8.367 1.00 11.02 98 MET A O 1
ATOM 760 N N . GLY A 1 94 ? -12.136 -32.491 8.343 1.00 7.83 99 GLY A N 1
ATOM 761 C CA . GLY A 1 94 ? -10.950 -33.124 8.870 1.00 10.74 99 GLY A CA 1
ATOM 762 C C . GLY A 1 94 ? -9.938 -32.071 9.258 1.00 6.28 99 GLY A C 1
ATOM 763 O O . GLY A 1 94 ? -9.945 -30.981 8.693 1.00 6.92 99 GLY A O 1
ATOM 764 N N . VAL A 1 95 ? -9.075 -32.391 10.217 1.00 7.48 100 VAL A N 1
ATOM 765 C CA . VAL A 1 95 ? -7.997 -31.500 10.612 1.00 7.55 100 VAL A CA 1
ATOM 766 C C . VAL A 1 95 ? -6.701 -32.294 10.632 1.00 7.82 100 VAL A C 1
ATOM 767 O O . VAL A 1 95 ? -6.628 -33.353 11.262 1.00 8.63 100 VAL A O 1
ATOM 771 N N . LYS A 1 96 ? -5.667 -31.763 10.005 1.00 7.50 101 LYS A N 1
ATOM 772 C CA . LYS A 1 96 ? -4.315 -32.283 10.138 1.00 8.90 101 LYS A CA 1
ATOM 773 C C . LYS A 1 96 ? -3.523 -31.238 10.897 1.00 6.53 101 LYS A C 1
ATOM 774 O O . LYS A 1 96 ? -3.380 -30.098 10.427 1.00 8.12 101 LYS A O 1
ATOM 780 N N . ALA A 1 97 ? -3.053 -31.617 12.078 1.00 7.53 102 ALA A N 1
ATOM 781 C CA . ALA A 1 97 ? -2.467 -30.710 13.048 1.00 8.14 102 ALA A CA 1
ATOM 782 C C . ALA A 1 97 ? -1.013 -31.101 13.255 1.00 9.71 102 ALA A C 1
ATOM 783 O O . ALA A 1 97 ? -0.710 -32.267 13.503 1.00 9.50 102 ALA A O 1
ATOM 785 N N . TYR A 1 98 ? -0.126 -30.125 13.207 1.00 8.43 103 TYR A N 1
ATOM 786 C CA . TYR A 1 98 ? 1.310 -30.374 13.275 1.00 9.45 103 TYR A CA 1
ATOM 787 C C . TYR A 1 98 ? 1.942 -29.462 14.310 1.00 7.60 103 TYR A C 1
ATOM 788 O O . TYR A 1 98 ? 1.641 -28.272 14.349 1.00 8.11 103 TYR A O 1
ATOM 797 N N . THR A 1 99 ? 2.874 -29.982 15.107 1.00 10.13 104 THR A N 1
ATOM 798 C CA . THR A 1 99 ? 3.577 -29.121 16.050 1.00 10.12 104 THR A CA 1
ATOM 799 C C . THR A 1 99 ? 4.938 -29.731 16.378 1.00 12.42 104 THR A C 1
ATOM 800 O O . THR A 1 99 ? 5.125 -30.945 16.280 1.00 10.87 104 THR A O 1
ATOM 804 N N . ILE A 1 100 ? 5.889 -28.870 16.753 1.00 10.63 105 ILE A N 1
ATOM 805 C CA . ILE A 1 100 ? 7.274 -29.313 16.899 1.00 15.48 105 ILE A CA 1
ATOM 806 C C . ILE A 1 100 ? 7.465 -30.097 18.186 1.00 18.80 105 ILE A C 1
ATOM 807 O O . ILE A 1 100 ? 8.229 -31.072 18.226 1.00 18.73 105 ILE A O 1
ATOM 812 N N . GLY A 1 101 ? 6.766 -29.710 19.247 1.00 12.48 106 GLY A N 1
ATOM 813 C CA . GLY A 1 101 ? 6.990 -30.363 20.529 1.00 20.11 106 GLY A CA 1
ATOM 814 C C . GLY A 1 101 ? 8.429 -30.182 21.004 1.00 23.87 106 GLY A C 1
ATOM 815 O O . GLY A 1 101 ? 9.146 -29.261 20.604 1.00 30.08 106 GLY A O 1
ATOM 816 N N . GLY A 1 102 ? 8.848 -31.090 21.876 1.00 27.56 107 GLY A N 1
ATOM 817 C CA . GLY A 1 102 ? 10.195 -31.041 22.404 1.00 28.88 107 GLY A CA 1
ATOM 818 C C . GLY A 1 102 ? 10.321 -30.114 23.601 1.00 31.48 107 GLY A C 1
ATOM 819 O O . GLY A 1 102 ? 9.338 -29.593 24.139 1.00 28.27 107 GLY A O 1
ATOM 820 N N . LYS A 1 103 ? 11.575 -29.903 24.013 1.00 30.04 108 LYS A N 1
ATOM 821 C CA . LYS A 1 103 ? 11.871 -29.135 25.218 1.00 31.60 108 LYS A CA 1
ATOM 822 C C . LYS A 1 103 ? 11.387 -27.698 25.084 1.00 26.38 108 LYS A C 1
ATOM 823 O O . LYS A 1 103 ? 11.801 -26.974 24.173 1.00 30.14 108 LYS A O 1
ATOM 829 N N . GLY A 1 104 ? 10.523 -27.281 26.010 1.00 30.35 109 GLY A N 1
ATOM 830 C CA . GLY A 1 104 ? 10.003 -25.933 26.026 1.00 31.28 109 GLY A CA 1
ATOM 831 C C . GLY A 1 104 ? 8.798 -25.695 25.144 1.00 36.40 109 GLY A C 1
ATOM 832 O O . GLY A 1 104 ? 8.235 -24.592 25.179 1.00 38.95 109 GLY A O 1
ATOM 833 N N . HIS A 1 105 ? 8.381 -26.685 24.358 1.00 24.38 110 HIS A N 1
ATOM 834 C CA . HIS A 1 105 ? 7.254 -26.553 23.445 1.00 24.27 110 HIS A CA 1
ATOM 835 C C . HIS A 1 105 ? 6.141 -27.496 23.875 1.00 26.76 110 HIS A C 1
ATOM 836 O O . HIS A 1 105 ? 6.402 -28.618 24.314 1.00 28.29 110 HIS A O 1
ATOM 843 N N . GLU A 1 106 ? 4.895 -27.044 23.735 1.00 21.74 111 GLU A N 1
ATOM 844 C CA . GLU A 1 106 ? 3.761 -27.823 24.222 1.00 19.14 111 GLU A CA 1
ATOM 845 C C . GLU A 1 106 ? 3.344 -28.888 23.214 1.00 16.86 111 GLU A C 1
ATOM 846 O O . GLU A 1 106 ? 3.238 -28.623 22.012 1.00 18.29 111 GLU A O 1
ATOM 852 N N . ALA A 1 107 ? 3.115 -30.067 23.699 1.00 14.47 112 ALA A N 1
ATOM 853 C CA . ALA A 1 107 ? 2.636 -31.161 22.877 1.00 14.87 112 ALA A CA 1
ATOM 854 C C . ALA A 1 107 ? 1.116 -31.146 22.872 1.00 13.10 112 ALA A C 1
ATOM 855 O O . ALA A 1 107 ? 0.499 -30.538 23.750 1.00 12.58 112 ALA A O 1
ATOM 857 N N . PRO A 1 108 ? 0.469 -31.785 21.893 1.00 9.83 113 PRO A N 1
ATOM 858 C CA . PRO A 1 108 ? -1.000 -31.781 21.874 1.00 10.21 113 PRO A CA 1
ATOM 859 C C . PRO A 1 108 ? -1.574 -32.380 23.149 1.00 11.10 113 PRO A C 1
ATOM 860 O O . PRO A 1 108 ? -1.105 -33.407 23.642 1.00 12.26 113 PRO A O 1
ATOM 864 N N . LYS A 1 109 ? -2.603 -31.729 23.681 1.00 9.95 114 LYS A N 1
ATOM 865 C CA . LYS A 1 109 ? -3.399 -32.329 24.738 1.00 11.16 114 LYS A CA 1
ATOM 866 C C . LYS A 1 109 ? -4.418 -33.261 24.107 1.00 10.70 114 LYS A C 1
ATOM 867 O O . LYS A 1 109 ? -5.023 -32.928 23.091 1.00 12.60 114 LYS A O 1
ATOM 873 N N . MET A 1 110 ? -4.598 -34.442 24.692 1.00 10.99 115 MET A N 1
ATOM 874 C CA . MET A 1 110 ? -5.430 -35.484 24.102 1.00 11.55 115 MET A CA 1
ATOM 875 C C . MET A 1 110 ? -6.735 -35.577 24.886 1.00 11.32 115 MET A C 1
ATOM 876 O O . MET A 1 110 ? -6.746 -36.037 26.039 1.00 12.25 115 MET A O 1
ATOM 881 N N . VAL A 1 111 ? -7.838 -35.150 24.262 1.00 11.16 116 VAL A N 1
ATOM 882 C CA . VAL A 1 111 ? -9.158 -35.141 24.887 1.00 8.82 116 VAL A CA 1
ATOM 883 C C . VAL A 1 111 ? -10.203 -35.582 23.864 1.00 12.02 116 VAL A C 1
ATOM 884 O O . VAL A 1 111 ? -9.938 -35.653 22.663 1.00 12.22 116 VAL A O 1
ATOM 888 N N . THR A 1 112 ? -11.411 -35.872 24.362 1.00 12.66 117 THR A N 1
ATOM 889 C CA . THR A 1 112 ? -12.543 -36.298 23.541 1.00 13.56 117 THR A CA 1
ATOM 890 C C . THR A 1 112 ? 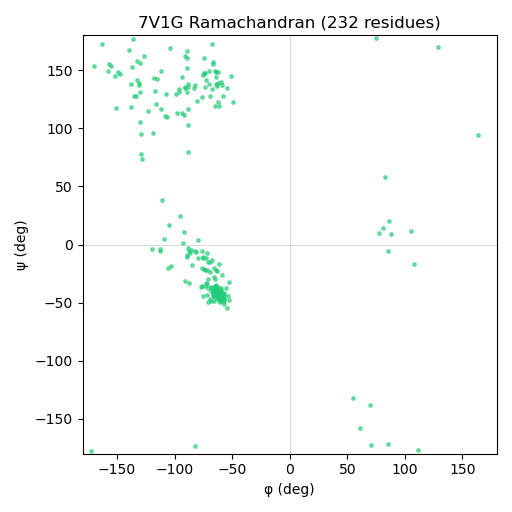-13.458 -35.151 23.151 1.00 9.10 117 THR A C 1
ATOM 891 O O . THR A 1 112 ? -14.640 -35.377 22.868 1.00 12.11 117 THR A O 1
ATOM 895 N N . SER A 1 113 ? -12.938 -33.932 23.129 1.00 10.95 118 SER A N 1
ATOM 896 C CA . SER A 1 113 ? -13.701 -32.781 22.681 1.00 8.79 118 SER A CA 1
ATOM 897 C C . SER A 1 113 ? -14.336 -33.073 21.313 1.00 11.60 118 SER A C 1
ATOM 898 O O . SER A 1 113 ? -13.769 -33.798 20.487 1.00 12.02 118 SER A O 1
ATOM 901 N N . LEU A 1 114 ? -15.546 -32.533 21.089 1.00 9.54 119 LEU A N 1
ATOM 902 C CA . LEU A 1 114 ? -16.375 -32.916 19.942 1.00 10.67 119 LEU A CA 1
ATOM 903 C C . LEU A 1 114 ? -15.605 -32.895 18.625 1.00 9.08 119 LEU A C 1
ATOM 904 O O . LEU A 1 114 ? -15.054 -31.867 18.225 1.00 9.51 119 LEU A O 1
ATOM 909 N N . GLY A 1 115 ? -15.590 -34.042 17.940 1.00 7.44 120 GLY A N 1
ATOM 910 C CA . GLY A 1 115 ? -14.908 -34.135 16.668 1.00 11.29 120 GLY A CA 1
ATOM 911 C C . GLY A 1 115 ? -13.451 -34.503 16.756 1.00 10.23 120 GLY A C 1
ATOM 912 O O . GLY A 1 115 ? -12.771 -34.494 15.721 1.00 8.43 120 GLY A O 1
ATOM 913 N N . TRP A 1 116 ? -12.966 -34.883 17.948 1.00 9.19 121 TRP A N 1
ATOM 914 C CA . TRP A 1 116 ? -11.565 -35.250 18.133 1.00 7.40 121 TRP A CA 1
ATOM 915 C C . TRP A 1 116 ? -11.124 -36.306 17.133 1.00 10.66 121 TRP A C 1
ATOM 916 O O . TRP A 1 116 ? -9.958 -36.302 16.701 1.00 11.22 121 TRP A O 1
ATOM 927 N N . ASN A 1 117 ? -12.035 -37.193 16.730 1.00 9.36 122 ASN A N 1
ATOM 928 C CA . ASN A 1 117 ? -11.651 -38.300 15.864 1.00 12.12 122 ASN A CA 1
ATOM 929 C C . ASN A 1 117 ? -11.317 -37.838 14.454 1.00 12.82 122 ASN A C 1
ATOM 930 O O . ASN A 1 117 ? -10.706 -38.592 13.690 1.00 13.72 122 ASN A O 1
ATOM 935 N N . LEU A 1 118 ? -11.696 -36.620 14.094 1.00 10.10 123 LEU A N 1
ATOM 936 C CA . LEU A 1 118 ? -11.382 -36.048 12.795 1.00 8.72 123 LEU A CA 1
ATOM 937 C C . LEU A 1 118 ? -10.013 -35.386 12.771 1.00 9.07 123 LEU A C 1
ATOM 938 O O . LEU A 1 118 ? -9.598 -34.893 11.711 1.00 9.61 123 LEU A O 1
ATOM 943 N N . ILE A 1 119 ? -9.322 -35.323 13.907 1.00 7.97 124 ILE A N 1
ATOM 944 C CA . ILE A 1 119 ? -8.004 -34.699 13.985 1.00 7.37 124 ILE A CA 1
ATOM 945 C C . ILE A 1 119 ? -6.933 -35.769 13.872 1.00 10.22 124 ILE A C 1
ATOM 946 O O . ILE A 1 119 ? -6.963 -36.760 14.609 1.00 10.40 124 ILE A O 1
ATOM 951 N N . LYS A 1 120 ? -5.950 -35.535 13.004 1.00 7.73 125 LYS A N 1
ATOM 952 C CA . LYS A 1 120 ? -4.711 -36.305 12.970 1.00 8.64 125 LYS A CA 1
ATOM 953 C C . LYS A 1 120 ? -3.595 -35.409 13.496 1.00 8.32 125 LYS A C 1
ATOM 954 O O . LYS A 1 120 ? -3.237 -34.415 12.852 1.00 10.51 125 LYS A O 1
ATOM 960 N N . PHE A 1 121 ? -3.085 -35.731 14.680 1.00 9.06 126 PHE A N 1
ATOM 961 C CA . PHE A 1 121 ? -1.991 -34.983 15.285 1.00 11.41 126 PHE A CA 1
ATOM 962 C C . PHE A 1 121 ? -0.654 -35.589 14.892 1.00 10.77 126 PHE A C 1
ATOM 963 O O . PHE A 1 121 ? -0.473 -36.814 14.928 1.00 13.49 126 PHE A O 1
ATOM 971 N N . ARG A 1 122 ? 0.288 -34.723 14.537 1.00 11.64 127 ARG A N 1
ATOM 972 C CA . ARG A 1 122 ? 1.679 -35.117 14.335 1.00 14.89 127 ARG A CA 1
ATOM 973 C C . ARG A 1 122 ? 2.559 -34.160 15.124 1.00 10.25 127 ARG A C 1
ATOM 974 O O . ARG A 1 122 ? 2.740 -33.007 14.721 1.00 14.36 127 ARG A O 1
ATOM 976 N N . ALA A 1 123 ? 3.094 -34.635 16.246 1.00 13.10 128 ALA A N 1
ATOM 977 C CA . ALA A 1 123 ? 4.084 -33.902 17.017 1.00 15.48 128 ALA A CA 1
ATOM 978 C C . ALA A 1 123 ? 5.489 -34.242 16.514 1.00 15.23 128 ALA A C 1
ATOM 979 O O . ALA A 1 123 ? 5.686 -35.183 15.744 1.00 21.38 128 ALA A O 1
ATOM 981 N N . GLY A 1 124 ? 6.462 -33.438 16.931 1.00 19.93 129 GLY A N 1
ATOM 982 C CA . GLY A 1 124 ? 7.820 -33.578 16.428 1.00 20.49 129 GLY A CA 1
ATOM 983 C C . GLY A 1 124 ? 7.986 -33.193 14.976 1.00 22.54 129 GLY A C 1
ATOM 984 O O . GLY A 1 124 ? 8.904 -33.684 14.308 1.00 25.75 129 GLY A O 1
ATOM 985 N N A MET A 1 125 ? 7.124 -32.319 14.467 0.40 16.34 130 MET A N 1
ATOM 986 N N B MET A 1 125 ? 7.121 -32.323 14.464 0.60 16.29 130 MET A N 1
ATOM 987 C CA A MET A 1 125 ? 7.125 -31.929 13.065 0.40 17.17 130 MET A CA 1
ATOM 988 C CA B MET A 1 125 ? 7.116 -31.930 13.062 0.60 17.12 130 MET A CA 1
ATOM 989 C C A MET A 1 125 ? 7.401 -30.437 12.973 0.40 18.52 130 MET A C 1
ATOM 990 C C B MET A 1 125 ? 7.400 -30.438 12.974 0.60 18.57 130 MET A C 1
ATOM 991 O O A MET A 1 125 ? 6.674 -29.631 13.564 0.40 16.70 130 MET A O 1
ATOM 992 O O B MET A 1 125 ? 6.672 -29.630 13.564 0.60 16.69 130 MET A O 1
ATOM 1001 N N . ASP A 1 126 ? 8.448 -30.073 12.232 1.00 13.47 131 ASP A N 1
ATOM 1002 C CA . ASP A 1 126 ? 8.733 -28.680 11.908 1.00 13.50 131 ASP A CA 1
ATOM 1003 C C . ASP A 1 126 ? 7.951 -28.299 10.656 1.00 18.08 131 ASP A C 1
ATOM 1004 O O . ASP A 1 126 ? 8.200 -28.829 9.565 1.00 17.79 131 ASP A O 1
ATOM 1009 N N . VAL A 1 127 ? 7.026 -27.354 10.798 1.00 12.11 132 VAL A N 1
ATOM 1010 C CA . VAL A 1 127 ? 6.233 -26.975 9.635 1.00 12.87 132 VAL A CA 1
ATOM 1011 C C . VAL A 1 127 ? 7.006 -26.129 8.631 1.00 9.90 132 VAL A C 1
ATOM 1012 O O . VAL A 1 127 ? 6.606 -26.067 7.458 1.00 10.84 132 VAL A O 1
ATOM 1016 N N . PHE A 1 128 ? 8.100 -25.470 9.038 1.00 9.91 133 PHE A N 1
ATOM 1017 C CA . PHE A 1 128 ? 8.771 -24.564 8.112 1.00 10.09 133 PHE A CA 1
ATOM 1018 C C . PHE A 1 128 ? 9.502 -25.316 7.012 1.00 12.29 133 PHE A C 1
ATOM 1019 O O . PHE A 1 128 ? 9.733 -24.738 5.946 1.00 14.05 133 PHE A O 1
ATOM 1027 N N . THR A 1 129 ? 9.840 -26.581 7.230 1.00 12.54 134 THR A N 1
ATOM 1028 C CA . THR A 1 129 ? 10.499 -27.390 6.213 1.00 13.76 134 THR A CA 1
ATOM 1029 C C . THR A 1 129 ? 9.595 -28.470 5.643 1.00 16.98 134 THR A C 1
ATOM 1030 O O . THR A 1 129 ? 10.052 -29.279 4.832 1.00 20.05 134 THR A O 1
ATOM 1034 N N . MET A 1 130 ? 8.327 -28.501 6.028 1.00 14.17 135 MET A N 1
ATOM 1035 C CA . MET A 1 130 ? 7.410 -29.532 5.567 1.00 13.33 135 MET A CA 1
ATOM 1036 C C . MET A 1 130 ? 6.750 -29.108 4.262 1.00 12.96 135 MET A C 1
ATOM 1037 O O . MET A 1 130 ? 6.283 -27.974 4.126 1.00 14.75 135 MET A O 1
ATOM 1042 N N . GLN A 1 131 ? 6.678 -30.039 3.313 1.00 13.98 136 GLN A N 1
ATOM 1043 C CA . GLN A 1 131 ? 6.061 -29.732 2.030 1.00 15.56 136 GLN A CA 1
ATOM 1044 C C . GLN A 1 131 ? 4.561 -29.508 2.214 1.00 14.03 136 GLN A C 1
ATOM 1045 O O . GLN A 1 131 ? 3.907 -30.289 2.911 1.00 16.54 136 GLN A O 1
ATOM 1051 N N . PRO A 1 132 ? 3.988 -28.453 1.629 1.00 14.01 137 PRO A N 1
ATOM 1052 C CA . PRO A 1 132 ? 2.537 -28.261 1.719 1.00 13.49 137 PRO A CA 1
ATOM 1053 C C . PRO A 1 132 ? 1.772 -29.342 0.964 1.00 12.65 137 PRO A C 1
ATOM 1054 O O . PRO A 1 132 ? 2.283 -30.008 0.055 1.00 16.31 137 PRO A O 1
ATOM 1058 N N . HIS A 1 133 ? 0.519 -29.522 1.372 1.00 11.05 138 HIS A N 1
ATOM 1059 C CA . HIS A 1 133 ? -0.397 -30.440 0.713 1.00 12.80 138 HIS A CA 1
ATOM 1060 C C . HIS A 1 133 ? -1.761 -29.768 0.557 1.00 10.43 138 HIS A C 1
ATOM 1061 O O . HIS A 1 133 ? -1.964 -28.620 0.962 1.00 10.61 138 HIS A O 1
ATOM 1068 N N . ARG A 1 134 ? -2.694 -30.465 -0.083 1.00 11.26 139 ARG A N 1
ATOM 1069 C CA . ARG A 1 134 ? -3.988 -29.871 -0.351 1.00 13.72 139 ARG A CA 1
ATOM 1070 C C . ARG A 1 134 ? -4.678 -29.544 0.962 1.00 11.83 139 ARG A C 1
ATOM 1071 O O . ARG A 1 134 ? -4.605 -30.312 1.924 1.00 13.98 139 ARG A O 1
ATOM 1079 N N . ALA A 1 135 ? -5.319 -28.383 0.995 1.00 10.16 140 ALA A N 1
ATOM 1080 C CA . ALA A 1 135 ? -6.128 -27.979 2.142 1.00 9.04 140 ALA A CA 1
ATOM 1081 C C . ALA A 1 135 ? -7.121 -26.929 1.680 1.00 11.10 140 ALA A C 1
ATOM 1082 O O . ALA A 1 135 ? -6.837 -26.145 0.772 1.00 11.16 140 ALA A O 1
ATOM 1084 N N . ASP A 1 136 ? -8.290 -26.906 2.334 1.00 8.91 141 ASP A N 1
ATOM 1085 C CA . ASP A 1 136 ? -9.273 -25.850 2.121 1.00 9.39 141 ASP A CA 1
ATOM 1086 C C . ASP A 1 136 ? -9.103 -24.676 3.071 1.00 10.22 141 ASP A C 1
ATOM 1087 O O . ASP A 1 136 ? -9.425 -23.538 2.704 1.00 10.16 141 ASP A O 1
ATOM 1092 N N . THR A 1 137 ? -8.616 -24.928 4.290 1.00 8.49 142 THR A N 1
ATOM 1093 C CA . THR A 1 137 ? -8.422 -23.898 5.297 1.00 7.64 142 THR A CA 1
ATOM 1094 C C . THR A 1 137 ? -7.035 -24.103 5.882 1.00 6.94 142 THR A C 1
ATOM 1095 O O . THR A 1 137 ? -6.706 -25.213 6.293 1.00 8.67 142 THR A O 1
ATOM 1099 N N . VAL A 1 138 ? -6.225 -23.043 5.908 1.00 7.51 143 VAL A N 1
ATOM 1100 C CA . VAL A 1 138 ? -4.886 -23.095 6.484 1.00 7.18 143 VAL A CA 1
ATOM 1101 C C . VAL A 1 138 ? -4.843 -22.165 7.686 1.00 7.26 143 VAL A C 1
ATOM 1102 O O . VAL A 1 138 ? -5.102 -20.961 7.549 1.00 9.37 143 VAL A O 1
ATOM 1106 N N . MET A 1 139 ? -4.535 -22.727 8.865 1.00 6.97 144 MET A N 1
ATOM 1107 C CA . MET A 1 139 ? -4.425 -21.968 10.106 1.00 7.93 144 MET A CA 1
ATOM 1108 C C . MET A 1 139 ? -3.002 -22.078 10.625 1.00 8.24 144 MET A C 1
ATOM 1109 O O . MET A 1 139 ? -2.380 -23.152 10.533 1.00 8.09 144 MET A O 1
ATOM 1114 N N . CYS A 1 140 ? -2.497 -20.986 11.205 1.00 7.29 145 CYS A N 1
ATOM 1115 C CA . CYS A 1 140 ? -1.161 -21.015 11.808 1.00 7.29 145 CYS A CA 1
ATOM 1116 C C . CYS A 1 140 ? -1.112 -20.021 12.948 1.00 7.56 145 CYS A C 1
ATOM 1117 O O . CYS A 1 140 ? -1.238 -18.814 12.717 1.00 9.27 145 CYS A O 1
ATOM 1120 N N . ASP A 1 141 ? -0.893 -20.516 14.154 1.00 6.55 146 ASP A N 1
ATOM 1121 C CA . ASP A 1 141 ? -0.811 -19.672 15.340 1.00 8.00 146 ASP A CA 1
ATOM 1122 C C . ASP A 1 141 ? 0.611 -19.625 15.905 1.00 10.68 146 ASP A C 1
ATOM 1123 O O . ASP A 1 141 ? 0.814 -19.603 17.121 1.00 14.04 146 ASP A O 1
ATOM 1128 N N . ILE A 1 142 ? 1.606 -19.602 15.033 1.00 8.43 147 ILE A N 1
ATOM 1129 C CA . ILE A 1 142 ? 3.011 -19.591 15.438 1.00 9.48 147 ILE A CA 1
ATOM 1130 C C . ILE A 1 142 ? 3.491 -18.161 15.638 1.00 7.43 147 ILE A C 1
ATOM 1131 O O . ILE A 1 142 ? 3.228 -17.269 14.819 1.00 9.55 147 ILE A O 1
ATOM 1136 N N . GLY A 1 143 ? 4.261 -17.961 16.704 1.00 9.28 148 GLY A N 1
ATOM 1137 C CA . GLY A 1 143 ? 4.962 -16.715 16.924 1.00 11.71 148 GLY A CA 1
ATOM 1138 C C . GLY A 1 143 ? 5.407 -16.625 18.362 1.00 13.15 148 GLY A C 1
ATOM 1139 O O . GLY A 1 143 ? 4.635 -16.205 19.225 1.00 15.20 148 GLY A O 1
ATOM 1140 N N . GLU A 1 144 ? 6.641 -17.044 18.633 1.00 12.84 149 GLU A N 1
ATOM 1141 C CA . GLU A 1 144 ? 7.157 -17.053 19.993 1.00 14.39 149 GLU A CA 1
ATOM 1142 C C . GLU A 1 144 ? 7.662 -15.668 20.397 1.00 13.15 149 GLU A C 1
ATOM 1143 O O . GLU A 1 144 ? 8.472 -15.058 19.691 1.00 13.16 149 GLU A O 1
ATOM 1149 N N A SER A 1 145 ? 7.165 -15.176 21.532 0.48 17.71 150 SER A N 1
ATOM 1150 N N B SER A 1 145 ? 7.168 -15.180 21.533 0.52 17.68 150 SER A N 1
ATOM 1151 C CA A SER A 1 145 ? 7.539 -13.857 22.024 0.48 12.92 150 SER A CA 1
ATOM 1152 C CA B SER A 1 145 ? 7.547 -13.865 22.030 0.52 12.92 150 SER A CA 1
ATOM 1153 C C A SER A 1 145 ? 9.020 -13.808 22.383 0.48 14.01 150 SER A C 1
ATOM 1154 C C B SER A 1 145 ? 9.035 -13.815 22.357 0.52 14.01 150 SER A C 1
ATOM 1155 O O A SER A 1 145 ? 9.630 -14.809 22.763 0.48 15.52 150 SER A O 1
ATOM 1156 O O B SER A 1 145 ? 9.661 -14.822 22.692 0.52 15.44 150 SER A O 1
ATOM 1161 N N . SER A 1 146 ? 9.602 -12.617 22.243 1.00 15.78 151 SER A N 1
ATOM 1162 C CA . SER A 1 146 ? 10.977 -12.364 22.611 1.00 12.94 151 SER A CA 1
ATOM 1163 C C . SER A 1 146 ? 11.033 -10.911 23.052 1.00 13.52 151 SER A C 1
ATOM 1164 O O . SER A 1 146 ? 10.376 -10.065 22.433 1.00 12.10 151 SER A O 1
ATOM 1167 N N . PRO A 1 147 ? 11.821 -10.574 24.079 1.00 14.87 152 PRO A N 1
ATOM 1168 C CA . PRO A 1 147 ? 11.999 -9.145 24.406 1.00 11.36 152 PRO A CA 1
ATOM 1169 C C . PRO A 1 147 ? 12.634 -8.339 23.288 1.00 14.98 152 PRO A C 1
ATOM 1170 O O . PRO A 1 147 ? 12.538 -7.105 23.295 1.00 15.18 152 PRO A O 1
ATOM 1174 N N . ASP A 1 148 ? 13.264 -9.005 22.316 1.00 11.94 153 ASP A N 1
ATOM 1175 C CA . ASP A 1 148 ? 13.917 -8.381 21.177 1.00 11.60 153 ASP A CA 1
ATOM 1176 C C . ASP A 1 148 ? 12.909 -8.296 20.028 1.00 13.61 153 ASP A C 1
ATOM 1177 O O . ASP A 1 148 ? 12.525 -9.317 19.440 1.00 13.03 153 ASP A O 1
ATOM 1182 N N . ALA A 1 149 ? 12.493 -7.079 19.689 1.00 12.59 154 ALA A N 1
ATOM 1183 C CA . ALA A 1 149 ? 11.509 -6.908 18.623 1.00 14.04 154 ALA A CA 1
ATOM 1184 C C . ALA A 1 149 ? 12.052 -7.329 17.263 1.00 14.28 154 ALA A C 1
ATOM 1185 O O . ALA A 1 149 ? 11.273 -7.710 16.378 1.00 12.24 154 ALA A O 1
ATOM 1187 N N . ALA A 1 150 ? 13.369 -7.246 17.056 1.00 10.74 155 ALA A N 1
ATOM 1188 C CA . ALA A 1 150 ? 13.930 -7.674 15.780 1.00 12.32 155 ALA A CA 1
ATOM 1189 C C . ALA A 1 150 ? 13.793 -9.179 15.600 1.00 10.30 155 ALA A C 1
ATOM 1190 O O . ALA A 1 150 ? 13.537 -9.655 14.488 1.00 12.72 155 ALA A O 1
ATOM 1192 N N . ILE A 1 151 ? 13.951 -9.943 16.682 1.00 9.49 156 ILE A N 1
ATOM 1193 C CA . ILE A 1 151 ? 13.724 -11.385 16.618 1.00 11.12 156 ILE A CA 1
ATOM 1194 C C . ILE A 1 151 ? 12.251 -11.672 16.365 1.00 10.77 156 ILE A C 1
ATOM 1195 O O . ILE A 1 151 ? 11.906 -12.519 15.535 1.00 9.61 156 ILE A O 1
ATOM 1200 N N . GLU A 1 152 ? 11.358 -10.953 17.052 1.00 10.40 157 GLU A N 1
ATOM 1201 C CA . GLU A 1 152 ? 9.930 -11.158 16.836 1.00 10.93 157 GLU A CA 1
ATOM 1202 C C . GLU A 1 152 ? 9.554 -10.830 15.398 1.00 9.63 157 GLU A C 1
ATOM 1203 O O . GLU A 1 152 ? 8.721 -11.519 14.796 1.00 9.05 157 GLU A O 1
ATOM 1209 N N . GLY A 1 153 ? 10.186 -9.812 14.813 1.00 8.61 158 GLY A N 1
ATOM 1210 C CA . GLY A 1 153 ? 9.944 -9.504 13.415 1.00 8.65 158 GLY A CA 1
ATOM 1211 C C . GLY A 1 153 ? 10.380 -10.622 12.484 1.00 12.12 158 GLY A C 1
ATOM 1212 O O . GLY A 1 153 ? 9.660 -10.989 11.553 1.00 10.69 158 GLY A O 1
ATOM 1213 N N . GLU A 1 154 ? 11.562 -11.186 12.724 1.00 11.24 159 GLU A N 1
ATOM 1214 C CA . GLU A 1 154 ? 12.024 -12.283 11.881 1.00 11.11 159 GLU A CA 1
ATOM 1215 C C . GLU A 1 154 ? 11.136 -13.521 12.035 1.00 9.36 159 GLU A C 1
ATOM 1216 O O . GLU A 1 154 ? 10.809 -14.178 11.039 1.00 9.57 159 GLU A O 1
ATOM 1222 N N . ARG A 1 155 ? 10.735 -13.853 13.265 1.00 7.55 160 ARG A N 1
ATOM 1223 C CA . ARG A 1 155 ? 9.792 -14.955 13.470 1.00 11.23 160 ARG A CA 1
ATOM 1224 C C . ARG A 1 155 ? 8.497 -14.738 12.702 1.00 7.84 160 ARG A C 1
ATOM 1225 O O . ARG A 1 155 ? 7.943 -15.683 12.115 1.00 10.20 160 ARG A O 1
ATOM 1233 N N . THR A 1 156 ? 7.990 -13.507 12.712 1.00 8.03 161 THR A N 1
ATOM 1234 C CA . THR A 1 156 ? 6.763 -13.195 11.993 1.00 7.54 161 THR A CA 1
ATOM 1235 C C . THR A 1 156 ? 6.961 -13.359 10.501 1.00 10.23 161 THR A C 1
ATOM 1236 O O . THR A 1 156 ? 6.100 -13.913 9.809 1.00 10.82 161 THR A O 1
ATOM 1240 N N . ARG A 1 157 ? 8.104 -12.894 9.990 1.00 9.52 162 ARG A N 1
ATOM 1241 C CA . ARG A 1 157 ? 8.400 -12.995 8.571 1.00 10.17 162 ARG A CA 1
ATOM 1242 C C . ARG A 1 157 ? 8.401 -14.454 8.124 1.00 10.47 162 ARG A C 1
ATOM 1243 O O . ARG A 1 157 ? 7.891 -14.776 7.045 1.00 10.68 162 ARG A O 1
ATOM 1251 N N . LYS A 1 158 ? 8.939 -15.355 8.957 1.00 9.35 163 LYS A N 1
ATOM 1252 C CA . LYS A 1 158 ? 8.963 -16.771 8.602 1.00 11.12 163 LYS A CA 1
ATOM 1253 C C . LYS A 1 158 ? 7.553 -17.354 8.537 1.00 10.62 163 LYS A C 1
ATOM 1254 O O . LYS A 1 158 ? 7.268 -18.204 7.686 1.00 10.80 163 LYS A O 1
ATOM 1260 N N . VAL A 1 159 ? 6.651 -16.912 9.419 1.00 9.23 164 VAL A N 1
ATOM 1261 C CA . VAL A 1 159 ? 5.260 -17.357 9.335 1.00 9.41 164 VAL A CA 1
ATOM 1262 C C . VAL A 1 159 ? 4.612 -16.875 8.039 1.00 8.99 164 VAL A C 1
ATOM 1263 O O . VAL A 1 159 ? 3.915 -17.636 7.357 1.00 8.62 164 VAL A O 1
ATOM 1267 N N . ILE A 1 160 ? 4.835 -15.619 7.659 1.00 9.20 165 ILE A N 1
ATOM 1268 C CA . ILE A 1 160 ? 4.229 -15.123 6.421 1.00 9.93 165 ILE A CA 1
ATOM 1269 C C . ILE A 1 160 ? 4.754 -15.892 5.212 1.00 10.66 165 ILE A C 1
ATOM 1270 O O . ILE A 1 160 ? 3.996 -16.217 4.287 1.00 10.97 165 ILE A O 1
ATOM 1275 N N . LEU A 1 161 ? 6.056 -16.197 5.192 1.00 10.34 166 LEU A N 1
ATOM 1276 C CA . LEU A 1 161 ? 6.610 -16.991 4.102 1.00 13.84 166 LEU A CA 1
ATOM 1277 C C . LEU A 1 161 ? 5.986 -18.381 4.057 1.00 10.55 166 LEU A C 1
ATOM 1278 O O . LEU A 1 161 ? 5.698 -18.907 2.972 1.00 11.19 166 LEU A O 1
ATOM 1283 N N . LEU A 1 162 ? 5.796 -19.004 5.223 1.00 9.67 167 LEU A N 1
ATOM 1284 C CA . LEU A 1 162 ? 5.116 -20.293 5.283 1.00 10.43 167 LEU A CA 1
ATOM 1285 C C . LEU A 1 162 ? 3.728 -20.205 4.677 1.00 9.57 167 LEU A C 1
ATOM 1286 O O . LEU A 1 162 ? 3.319 -21.088 3.909 1.00 10.05 167 LEU A O 1
ATOM 1291 N N . MET A 1 163 ? 2.997 -19.140 5.000 1.00 7.92 168 MET A N 1
ATOM 1292 C CA . MET A 1 163 ? 1.661 -18.971 4.453 1.00 10.26 168 MET A CA 1
ATOM 1293 C C . MET A 1 163 ? 1.686 -18.772 2.944 1.00 11.24 168 MET A C 1
ATOM 1294 O O . MET A 1 163 ? 0.791 -19.256 2.239 1.00 12.52 168 MET A O 1
ATOM 1299 N N . GLU A 1 164 ? 2.701 -18.073 2.426 1.00 10.96 169 GLU A N 1
ATOM 1300 C CA . GLU A 1 164 ? 2.828 -17.953 0.977 1.00 12.46 169 GLU A CA 1
ATOM 1301 C C . GLU A 1 164 ? 3.041 -19.312 0.336 1.00 12.73 169 GLU A C 1
ATOM 1302 O O . GLU A 1 164 ? 2.491 -19.586 -0.735 1.00 11.76 169 GLU A O 1
ATOM 1308 N N . GLN A 1 165 ? 3.817 -20.187 0.983 1.00 10.64 170 GLN A N 1
ATOM 1309 C CA . GLN A 1 165 ? 4.041 -21.519 0.437 1.00 11.82 170 GLN A CA 1
ATOM 1310 C C . GLN A 1 165 ? 2.746 -22.318 0.410 1.00 10.77 170 GLN A C 1
ATOM 1311 O O . GLN A 1 165 ? 2.460 -23.025 -0.563 1.00 11.57 170 GLN A O 1
ATOM 1317 N N . TRP A 1 166 ? 1.925 -22.195 1.451 1.00 9.81 171 TRP A N 1
ATOM 1318 C CA . TRP A 1 166 ? 0.678 -22.948 1.489 1.00 9.04 171 TRP A CA 1
ATOM 1319 C C . TRP A 1 166 ? -0.347 -22.387 0.517 1.00 11.07 171 TRP A C 1
ATOM 1320 O O . TRP A 1 166 ? -1.149 -23.144 -0.043 1.00 10.62 171 TRP A O 1
ATOM 1331 N N . LYS A 1 167 ? -0.333 -21.074 0.302 1.00 10.40 172 LYS A N 1
ATOM 1332 C CA . LYS A 1 167 ? -1.207 -20.468 -0.697 1.00 14.59 172 LYS A CA 1
ATOM 1333 C C . LYS A 1 167 ? -0.741 -20.806 -2.105 1.00 13.36 172 LYS A C 1
ATOM 1334 O O . LYS A 1 167 ? -1.571 -20.982 -3.005 1.00 14.21 172 LYS A O 1
ATOM 1340 N N . ASN A 1 168 ? 0.571 -20.921 -2.323 1.00 15.37 173 ASN A N 1
ATOM 1341 C CA . ASN A 1 168 ? 1.047 -21.378 -3.625 1.00 19.32 173 ASN A CA 1
ATOM 1342 C C . ASN A 1 168 ? 0.485 -22.760 -3.963 1.00 16.08 173 ASN A C 1
ATOM 1343 O O . ASN A 1 168 ? 0.064 -23.008 -5.100 1.00 18.61 173 ASN A O 1
ATOM 1348 N N . ARG A 1 169 ? 0.464 -23.672 -2.989 1.00 13.13 174 ARG A N 1
ATOM 1349 C CA . ARG A 1 169 ? -0.125 -24.993 -3.205 1.00 13.11 174 ARG A CA 1
ATOM 1350 C C . ARG A 1 169 ? -1.649 -24.921 -3.322 1.00 13.14 174 ARG A C 1
ATOM 1351 O O . ARG A 1 169 ? -2.256 -25.652 -4.123 1.00 12.93 174 ARG A O 1
ATOM 1359 N N . ASN A 1 170 ? -2.280 -24.055 -2.531 1.00 13.37 175 ASN A N 1
ATOM 1360 C CA . ASN A 1 170 ? -3.735 -23.949 -2.397 1.00 10.72 175 ASN A CA 1
ATOM 1361 C C . ASN A 1 170 ? -4.176 -22.498 -2.599 1.00 13.07 175 ASN A C 1
ATOM 1362 O O . ASN A 1 170 ? -4.589 -21.826 -1.648 1.00 13.53 175 ASN A O 1
ATOM 1367 N N . PRO A 1 171 ? -4.158 -21.993 -3.841 1.00 13.70 176 PRO A N 1
ATOM 1368 C CA . PRO A 1 171 ? -4.517 -20.575 -4.048 1.00 13.15 176 PRO A CA 1
ATOM 1369 C C . PRO A 1 171 ? -5.908 -20.182 -3.583 1.00 13.82 176 PRO A C 1
ATOM 1370 O O . PRO A 1 171 ? -6.132 -19.013 -3.237 1.00 17.95 176 PRO A O 1
ATOM 1374 N N . SER A 1 172 ? -6.848 -21.113 -3.543 1.00 14.28 177 SER A N 1
ATOM 1375 C CA . SER A 1 172 ? -8.205 -20.820 -3.100 1.00 18.76 177 SER A CA 1
ATOM 1376 C C . SER A 1 172 ? -8.435 -21.076 -1.612 1.00 15.49 177 SER A C 1
ATOM 1377 O O . SER A 1 172 ? -9.560 -20.871 -1.134 1.00 15.61 177 SER A O 1
ATOM 1380 N N . ALA A 1 173 ? -7.416 -21.493 -0.860 1.00 14.34 178 ALA A N 1
ATOM 1381 C CA . ALA A 1 173 ? -7.631 -21.809 0.549 1.00 13.16 178 ALA A CA 1
ATOM 1382 C C . ALA A 1 173 ? -7.842 -20.539 1.359 1.00 10.94 178 ALA A C 1
ATOM 1383 O O . ALA A 1 173 ? -7.203 -19.510 1.110 1.00 15.62 178 ALA A O 1
ATOM 1385 N N . SER A 1 174 ? -8.757 -20.600 2.326 1.00 11.02 179 SER A N 1
ATOM 1386 C CA . SER A 1 174 ? -8.830 -19.535 3.314 1.00 10.62 179 SER A CA 1
ATOM 1387 C C . SER A 1 174 ? -7.671 -19.687 4.289 1.00 11.59 179 SER A C 1
ATOM 1388 O O . SER A 1 174 ? -7.226 -20.807 4.580 1.00 13.41 179 SER A O 1
ATOM 139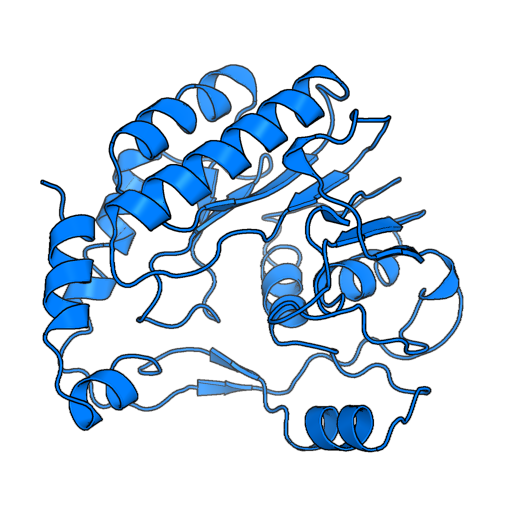1 N N . CYS A 1 175 ? -7.157 -18.551 4.765 1.00 10.45 180 CYS A N 1
ATOM 1392 C CA . CYS A 1 175 ? -5.999 -18.523 5.650 1.00 10.66 180 CYS A CA 1
ATOM 1393 C C . CYS A 1 175 ? -6.289 -17.652 6.858 1.00 9.76 180 CYS A C 1
ATOM 1394 O O . CYS A 1 175 ? -6.852 -16.561 6.729 1.00 11.75 180 CYS A O 1
ATOM 1397 N N . VAL A 1 176 ? -5.892 -18.131 8.032 1.00 9.50 181 VAL A N 1
ATOM 1398 C CA . VAL A 1 176 ? -5.877 -17.328 9.242 1.00 8.53 181 VAL A CA 1
ATOM 1399 C C . VAL A 1 176 ? -4.559 -17.595 9.944 1.00 7.10 181 VAL A C 1
ATOM 1400 O O . VAL A 1 176 ? -4.184 -18.756 10.151 1.00 7.61 181 VAL A O 1
ATOM 1404 N N . PHE A 1 177 ? -3.833 -16.528 10.280 1.00 7.94 182 PHE A N 1
ATOM 1405 C CA . PHE A 1 177 ? -2.529 -16.730 10.893 1.00 6.20 182 PHE A CA 1
ATOM 1406 C C . PHE A 1 177 ? -2.166 -15.602 11.849 1.00 7.50 182 PHE A C 1
ATOM 1407 O O . PHE A 1 177 ? -2.515 -14.433 11.642 1.00 9.02 182 PHE A O 1
ATOM 1415 N N . LYS A 1 178 ? -1.415 -15.968 12.884 1.00 7.24 183 LYS A N 1
ATOM 1416 C CA . LYS A 1 178 ? -0.871 -14.988 13.814 1.00 7.34 183 LYS A CA 1
ATOM 1417 C C . LYS A 1 178 ? 0.218 -14.164 13.141 1.00 9.63 183 LYS A C 1
ATOM 1418 O O . LYS A 1 178 ? 1.055 -14.692 12.400 1.00 8.41 183 LYS A O 1
ATOM 1424 N N . VAL A 1 179 ? 0.197 -12.855 13.407 1.00 9.10 184 VAL A N 1
ATOM 1425 C CA . VAL A 1 179 ? 1.242 -11.921 13.002 1.00 6.86 184 VAL A CA 1
ATOM 1426 C C . VAL A 1 179 ? 1.783 -11.358 14.304 1.00 10.82 184 VAL A C 1
ATOM 1427 O O . VAL A 1 179 ? 1.203 -10.431 14.893 1.00 8.99 184 VAL A O 1
ATOM 1431 N N . LEU A 1 180 ? 2.881 -11.944 14.788 1.00 8.59 185 LEU A N 1
ATOM 1432 C CA . LEU A 1 180 ? 3.358 -11.643 16.133 1.00 8.39 185 LEU A CA 1
ATOM 1433 C C . LEU A 1 180 ? 3.767 -10.179 16.280 1.00 9.47 185 LEU A C 1
ATOM 1434 O O . LEU A 1 180 ? 3.397 -9.523 17.262 1.00 10.42 185 LEU A O 1
ATOM 1439 N N . ALA A 1 181 ? 4.527 -9.651 15.321 1.00 8.71 186 ALA A N 1
ATOM 1440 C CA . ALA A 1 181 ? 5.096 -8.303 15.403 1.00 10.46 186 ALA A CA 1
ATOM 1441 C C . ALA A 1 181 ? 4.763 -7.543 14.121 1.00 9.63 186 ALA A C 1
ATOM 1442 O O . ALA A 1 181 ? 5.603 -7.387 13.225 1.00 12.83 186 ALA A O 1
ATOM 1444 N N . PRO A 1 182 ? 3.520 -7.055 13.993 1.00 11.29 187 PRO A N 1
ATOM 1445 C CA . PRO A 1 182 ? 3.066 -6.512 12.696 1.00 11.29 187 PRO A CA 1
ATOM 1446 C C . PRO A 1 182 ? 3.674 -5.169 12.332 1.00 14.84 187 PRO A C 1
ATOM 1447 O O . PRO A 1 182 ? 3.575 -4.768 11.164 1.00 16.19 187 PRO A O 1
ATOM 1451 N N . TYR A 1 183 ? 4.337 -4.497 13.268 1.00 15.19 188 TYR A N 1
ATOM 1452 C CA . TYR A 1 183 ? 4.856 -3.157 13.056 1.00 18.68 188 TYR A CA 1
ATOM 1453 C C . TYR A 1 183 ? 6.267 -3.142 12.485 1.00 17.55 188 TYR A C 1
ATOM 1454 O O . TYR A 1 183 ? 6.759 -2.065 12.133 1.00 21.64 188 TYR A O 1
ATOM 1463 N N . ARG A 1 184 ? 6.939 -4.285 12.406 1.00 13.52 189 ARG A N 1
ATOM 1464 C CA . ARG A 1 184 ? 8.300 -4.303 11.901 1.00 15.56 189 ARG A CA 1
ATOM 1465 C C . ARG A 1 184 ? 8.297 -4.126 10.382 1.00 20.56 189 ARG A C 1
ATOM 1466 O O . ARG A 1 184 ? 7.365 -4.564 9.701 1.00 16.02 189 ARG A O 1
ATOM 1474 N N . PRO A 1 185 ? 9.332 -3.483 9.827 1.00 22.04 190 PRO A N 1
ATOM 1475 C CA . PRO A 1 185 ? 9.270 -3.094 8.405 1.00 25.56 190 PRO A CA 1
ATOM 1476 C C . PRO A 1 185 ? 9.225 -4.264 7.440 1.00 20.48 190 PRO A C 1
ATOM 1477 O O . PRO A 1 185 ? 8.497 -4.208 6.436 1.00 19.88 190 PRO A O 1
ATOM 1481 N N . GLU A 1 186 ? 9.993 -5.324 7.702 1.00 17.62 191 GLU A N 1
ATOM 1482 C CA . GLU A 1 186 ? 9.964 -6.476 6.813 1.00 20.92 191 GLU A CA 1
ATOM 1483 C C . GLU A 1 186 ? 8.644 -7.215 6.910 1.00 15.84 191 GLU A C 1
ATOM 1484 O O . GLU A 1 186 ? 8.264 -7.905 5.958 1.00 18.18 191 GLU A O 1
ATOM 1490 N N . VAL A 1 187 ? 7.943 -7.062 8.031 1.00 16.42 192 VAL A N 1
ATOM 1491 C CA . VAL A 1 187 ? 6.633 -7.679 8.207 1.00 13.71 192 VAL A CA 1
ATOM 1492 C C . VAL A 1 187 ? 5.581 -6.918 7.421 1.00 15.21 192 VAL A C 1
ATOM 1493 O O . VAL A 1 187 ? 4.763 -7.520 6.729 1.00 15.16 192 VAL A O 1
ATOM 1497 N N . ILE A 1 188 ? 5.606 -5.584 7.491 1.00 15.51 193 ILE A N 1
ATOM 1498 C CA . ILE A 1 188 ? 4.708 -4.765 6.671 1.00 14.68 193 ILE A CA 1
ATOM 1499 C C . ILE A 1 188 ? 4.898 -5.067 5.190 1.00 17.34 193 ILE A C 1
ATOM 1500 O O . ILE A 1 188 ? 3.926 -5.255 4.449 1.00 17.15 193 ILE A O 1
ATOM 1505 N N . GLU A 1 189 ? 6.154 -5.086 4.731 1.00 12.05 194 GLU A N 1
ATOM 1506 C CA . GLU A 1 189 ? 6.433 -5.388 3.328 1.00 15.99 194 GLU A CA 1
ATOM 1507 C C . GLU A 1 189 ? 5.860 -6.745 2.942 1.00 16.14 194 GLU A C 1
ATOM 1508 O O . GLU A 1 189 ? 5.211 -6.886 1.899 1.00 16.52 194 GLU A O 1
ATOM 1510 N N . ALA A 1 190 ? 6.082 -7.758 3.784 1.00 16.06 195 ALA A N 1
ATOM 1511 C CA . ALA A 1 190 ? 5.618 -9.104 3.457 1.00 16.53 195 ALA A CA 1
ATOM 1512 C C . ALA A 1 190 ? 4.096 -9.197 3.477 1.00 14.15 195 ALA A C 1
ATOM 1513 O O . ALA A 1 190 ? 3.503 -9.839 2.603 1.00 14.54 195 ALA A O 1
ATOM 1515 N N . LEU A 1 191 ? 3.451 -8.546 4.449 1.00 12.34 196 LEU A N 1
ATOM 1516 C CA . LEU A 1 191 ? 1.991 -8.552 4.511 1.00 16.75 196 LEU A CA 1
ATOM 1517 C C . LEU A 1 191 ? 1.381 -7.814 3.332 1.00 18.64 196 LEU A C 1
ATOM 1518 O O . LEU A 1 191 ? 0.332 -8.220 2.815 1.00 15.35 196 LEU A O 1
ATOM 1523 N N . HIS A 1 192 ? 1.998 -6.699 2.924 1.00 16.08 197 HIS A N 1
ATOM 1524 C CA A HIS A 1 192 ? 1.504 -5.977 1.760 0.46 18.07 197 HIS A CA 1
ATOM 1525 C CA B HIS A 1 192 ? 1.525 -5.968 1.752 0.54 18.07 197 HIS A CA 1
ATOM 1526 C C . HIS A 1 192 ? 1.530 -6.862 0.524 1.00 19.30 197 HIS A C 1
ATOM 1527 O O . HIS A 1 192 ? 0.558 -6.902 -0.240 1.00 16.28 197 HIS A O 1
ATOM 1540 N N . ARG A 1 193 ? 2.634 -7.586 0.314 1.00 14.87 198 ARG A N 1
ATOM 1541 C CA . ARG A 1 193 ? 2.697 -8.503 -0.817 1.00 16.09 198 ARG A CA 1
ATOM 1542 C C . ARG A 1 193 ? 1.658 -9.605 -0.682 1.00 15.10 198 ARG A C 1
ATOM 1543 O O . ARG A 1 193 ? 1.017 -9.986 -1.667 1.00 17.94 198 ARG A O 1
ATOM 1551 N N . PHE A 1 194 ? 1.474 -10.131 0.532 1.00 17.64 199 PHE A N 1
ATOM 1552 C CA . PHE A 1 194 ? 0.452 -11.156 0.731 1.00 13.65 199 PHE A CA 1
ATOM 1553 C C . PHE A 1 194 ? -0.931 -10.606 0.396 1.00 10.69 199 PHE A C 1
ATOM 1554 O O . PHE A 1 194 ? -1.692 -11.218 -0.363 1.00 14.21 199 PHE A O 1
ATOM 1562 N N . GLN A 1 195 ? -1.249 -9.422 0.922 1.00 14.37 200 GLN A N 1
ATOM 1563 C CA . GLN A 1 195 ? -2.552 -8.815 0.674 1.00 15.28 200 GLN A CA 1
ATOM 1564 C C . GLN A 1 195 ? -2.749 -8.496 -0.804 1.00 16.55 200 GLN A C 1
ATOM 1565 O O . GLN A 1 195 ? -3.854 -8.661 -1.334 1.00 17.01 200 GLN A O 1
ATOM 1571 N N . LEU A 1 196 ? -1.692 -8.042 -1.482 1.00 17.81 201 LEU A N 1
ATOM 1572 C CA . LEU A 1 196 ? -1.801 -7.734 -2.908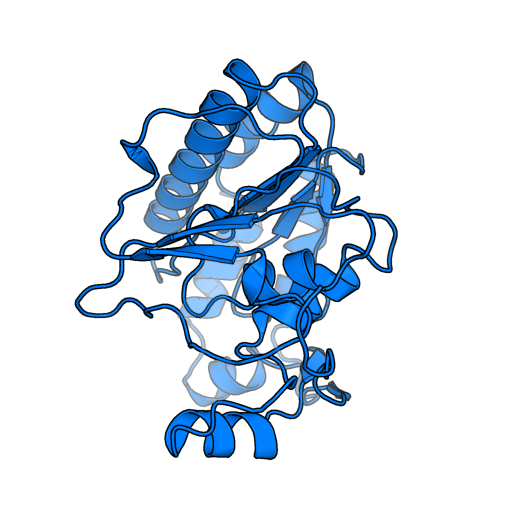 1.00 21.29 201 LEU A CA 1
ATOM 1573 C C . LEU A 1 196 ? -2.253 -8.954 -3.704 1.00 18.38 201 LEU A C 1
ATOM 1574 O O . LEU A 1 196 ? -3.123 -8.848 -4.575 1.00 23.27 201 LEU A O 1
ATOM 1579 N N . GLN A 1 197 ? -1.702 -10.127 -3.398 1.00 16.49 202 GLN A N 1
ATOM 1580 C CA . GLN A 1 197 ? -2.014 -11.318 -4.175 1.00 19.38 202 GLN A CA 1
ATOM 1581 C C . GLN A 1 197 ? -3.254 -12.053 -3.682 1.00 19.61 202 GLN A C 1
ATOM 1582 O O . GLN A 1 197 ? -3.985 -12.629 -4.495 1.00 19.03 202 GLN A O 1
ATOM 1588 N N . TRP A 1 198 ? -3.517 -12.041 -2.376 1.00 15.98 203 TRP A N 1
ATOM 1589 C CA . TRP A 1 198 ? -4.517 -12.917 -1.778 1.00 15.51 203 TRP A CA 1
ATOM 1590 C C . TRP A 1 198 ? -5.659 -12.197 -1.081 1.00 15.69 203 TRP A C 1
ATOM 1591 O O . TRP A 1 198 ? -6.586 -12.868 -0.602 1.00 16.76 203 TRP A O 1
ATOM 1602 N N . GLY A 1 199 ? -5.628 -10.873 -0.998 1.00 14.63 204 GLY A N 1
ATOM 1603 C CA . GLY A 1 199 ? -6.603 -10.174 -0.194 1.00 15.98 204 GLY A CA 1
ATOM 1604 C C . GLY A 1 199 ? -6.344 -10.424 1.284 1.00 12.61 204 GLY A C 1
ATOM 1605 O O . GLY A 1 199 ? -5.327 -11.004 1.681 1.00 16.77 204 GLY A O 1
ATOM 1606 N N . GLY A 1 200 ? -7.265 -9.95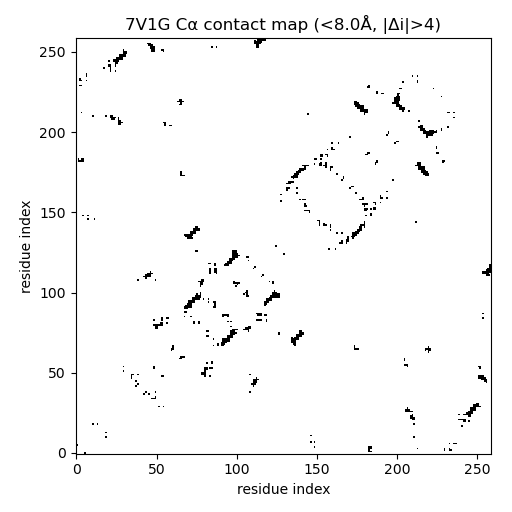2 2.103 1.00 13.16 205 GLY A N 1
ATOM 1607 C CA . GLY A 1 200 ? -7.196 -10.151 3.536 1.00 13.58 205 GLY A CA 1
ATOM 1608 C C . GLY A 1 200 ? -6.924 -8.856 4.281 1.00 17.13 205 GLY A C 1
ATOM 1609 O O . GLY A 1 200 ? -6.865 -7.764 3.708 1.00 14.68 205 GLY A O 1
ATOM 1610 N N . GLY A 1 201 ? -6.780 -9.005 5.593 1.00 14.07 206 GLY A N 1
ATOM 1611 C CA . GLY A 1 201 ? -6.488 -7.886 6.470 1.00 11.66 206 GLY A CA 1
ATOM 1612 C C . GLY A 1 201 ? -6.212 -8.386 7.866 1.00 10.04 206 GLY A C 1
ATOM 1613 O O . GLY A 1 201 ? -6.228 -9.593 8.131 1.00 11.61 206 GLY A O 1
ATOM 1614 N N . LEU A 1 202 ? -5.973 -7.435 8.770 1.00 13.77 207 LEU A N 1
ATOM 1615 C CA . LEU A 1 202 ? -5.562 -7.728 10.135 1.00 11.55 207 LEU A CA 1
ATOM 1616 C C . LEU A 1 202 ? -6.651 -7.354 11.128 1.00 13.49 207 LEU A C 1
ATOM 1617 O O . LEU A 1 202 ? -7.388 -6.382 10.933 1.00 15.43 207 LEU A O 1
ATOM 1622 N N . VAL A 1 203 ? -6.701 -8.089 12.233 1.00 11.14 208 VAL A N 1
ATOM 1623 C CA . VAL A 1 203 ? -7.629 -7.792 13.313 1.00 11.03 208 VAL A CA 1
ATOM 1624 C C . VAL A 1 203 ? -7.006 -8.173 14.647 1.00 12.10 208 VAL A C 1
ATOM 1625 O O . VAL A 1 203 ? -6.244 -9.139 14.755 1.00 11.40 208 VAL A O 1
ATOM 1629 N N . ARG A 1 204 ? -7.339 -7.404 15.668 1.00 12.84 209 ARG A N 1
ATOM 1630 C CA . ARG A 1 204 ? -6.895 -7.643 17.027 1.00 11.69 209 ARG A CA 1
ATOM 1631 C C . ARG A 1 204 ? -8.003 -8.358 17.783 1.00 14.93 209 ARG A C 1
ATOM 1632 O O . ARG A 1 204 ? -9.159 -7.915 17.756 1.00 14.14 209 ARG A O 1
ATOM 1640 N N . THR A 1 205 ? -7.653 -9.501 18.464 1.00 13.80 210 THR A N 1
ATOM 1641 C CA . THR A 1 205 ? -8.693 -10.143 19.249 1.00 12.52 210 THR A CA 1
ATOM 1642 C C . THR A 1 205 ? -8.702 -9.571 20.660 1.00 15.15 210 THR A C 1
ATOM 1643 O O . THR A 1 205 ? -7.660 -9.127 21.164 1.00 14.65 210 THR A O 1
ATOM 1647 N N . PRO A 1 206 ? -9.862 -9.576 21.328 1.00 14.83 211 PRO A N 1
ATOM 1648 C CA . PRO A 1 206 ? -9.938 -8.986 22.670 1.00 16.72 211 PRO A CA 1
ATOM 1649 C C . PRO A 1 206 ? -9.332 -9.851 23.758 1.00 14.79 211 PRO A C 1
ATOM 1650 O O . PRO A 1 206 ? -9.244 -9.394 24.905 1.00 15.44 211 PRO A O 1
ATOM 1654 N N . PHE A 1 207 ? -8.909 -11.078 23.440 1.00 11.90 212 PHE A N 1
ATOM 1655 C CA . PHE A 1 207 ? -8.253 -11.968 24.388 1.00 13.01 212 PHE A CA 1
ATOM 1656 C C . PHE A 1 207 ? -6.735 -11.790 24.406 1.00 10.24 212 PHE A C 1
ATOM 1657 O O . PHE A 1 207 ? -6.081 -12.341 25.297 1.00 15.56 212 PHE A O 1
ATOM 1665 N N . SER A 1 208 ? -6.182 -11.046 23.453 1.00 13.71 213 SER A N 1
ATOM 1666 C CA . SER A 1 208 ? -4.736 -10.884 23.349 1.00 10.98 213 SER A CA 1
ATOM 1667 C C . SER A 1 208 ? -4.272 -9.901 24.420 1.00 15.91 213 SER A C 1
ATOM 1668 O O . SER A 1 208 ? -4.799 -8.786 24.516 1.00 14.43 213 SER A O 1
ATOM 1671 N N . ARG A 1 209 ? -3.283 -10.308 25.218 1.00 11.80 214 ARG A N 1
ATOM 1672 C CA . ARG A 1 209 ? -2.765 -9.455 26.289 1.00 16.09 214 ARG A CA 1
ATOM 1673 C C . ARG A 1 209 ? -2.058 -8.220 25.730 1.00 11.17 214 ARG A C 1
ATOM 1674 O O . ARG A 1 209 ? -1.574 -8.199 24.601 1.00 13.82 214 ARG A O 1
ATOM 1682 N N . ASN A 1 210 ? -2.003 -7.161 26.556 1.00 15.17 215 ASN A N 1
ATOM 1683 C CA . ASN A 1 210 ? -1.343 -5.927 26.145 1.00 17.22 215 ASN A CA 1
ATOM 1684 C C . ASN A 1 210 ? 0.163 -6.081 26.034 1.00 13.17 215 ASN A C 1
ATOM 1685 O O . ASN A 1 210 ? 0.817 -5.233 25.415 1.00 15.80 215 ASN A O 1
ATOM 1690 N N . SER A 1 211 ? 0.716 -7.148 26.597 1.00 19.69 216 SER A N 1
ATOM 1691 C CA . SER A 1 211 ? 2.133 -7.446 26.482 1.00 19.69 216 SER A CA 1
ATOM 1692 C C . SER A 1 211 ? 2.507 -8.095 25.155 1.00 19.69 216 SER A C 1
ATOM 1693 O O . SER A 1 211 ? 3.669 -8.474 24.977 1.00 19.69 216 SER A O 1
ATOM 1696 N N . THR A 1 212 ? 1.561 -8.242 24.226 1.00 12.03 217 THR A N 1
ATOM 1697 C CA . THR A 1 212 ? 1.850 -8.700 22.876 1.00 11.70 217 THR A CA 1
ATOM 1698 C C . THR A 1 212 ? 1.153 -7.796 21.863 1.00 9.09 217 THR A C 1
ATOM 1699 O O . THR A 1 212 ? 0.017 -7.350 22.082 1.00 12.32 217 THR A O 1
ATOM 1703 N N . HIS A 1 213 ? 1.828 -7.529 20.759 1.00 10.87 218 HIS A N 1
ATOM 1704 C CA . HIS A 1 213 ? 1.260 -6.776 19.657 1.00 10.41 218 HIS A CA 1
ATOM 1705 C C . HIS A 1 213 ? 0.597 -7.688 18.621 1.00 9.27 218 HIS A C 1
ATOM 1706 O O . HIS A 1 213 ? 0.294 -7.239 17.510 1.00 9.54 218 HIS A O 1
ATOM 1713 N N . GLU A 1 214 ? 0.417 -8.969 18.949 1.00 10.71 219 GLU A N 1
ATOM 1714 C CA . GLU A 1 214 ? -0.094 -9.931 17.975 1.00 9.07 219 GLU A CA 1
ATOM 1715 C C . GLU A 1 214 ? -1.416 -9.477 17.352 1.00 8.73 219 GLU A C 1
ATOM 1716 O O . GLU A 1 214 ? -2.326 -8.987 18.037 1.00 11.39 219 GLU A O 1
ATOM 1722 N N . MET A 1 215 ? -1.501 -9.612 16.037 1.00 8.44 220 MET A N 1
ATOM 1723 C CA . MET A 1 215 ? -2.744 -9.431 15.305 1.00 12.08 220 MET A CA 1
ATOM 1724 C C . MET A 1 215 ? -2.915 -10.637 14.400 1.00 11.68 220 MET A C 1
ATOM 1725 O O . MET A 1 215 ? -1.943 -11.325 14.074 1.00 13.37 220 MET A O 1
ATOM 1730 N N . TYR A 1 216 ? -4.154 -10.920 14.023 1.00 8.58 221 TYR A N 1
ATOM 1731 C CA . TYR A 1 216 ? -4.461 -12.085 13.207 1.00 8.62 221 TYR A CA 1
ATOM 1732 C C . TYR A 1 216 ? -4.801 -11.625 11.804 1.00 12.81 221 TYR A C 1
ATOM 1733 O O . TYR A 1 216 ? -5.601 -10.696 11.621 1.00 10.40 221 TYR A O 1
ATOM 1742 N N . TYR A 1 217 ? -4.166 -12.238 10.818 1.00 9.65 222 TYR A N 1
ATOM 1743 C CA . TYR A 1 217 ? -4.447 -11.971 9.420 1.00 8.44 222 TYR A CA 1
ATOM 1744 C C . TYR A 1 217 ? -5.429 -13.016 8.928 1.00 10.65 222 TYR A C 1
ATOM 1745 O O . TYR A 1 217 ? -5.262 -14.212 9.207 1.00 11.09 222 TYR A O 1
ATOM 1754 N N . SER A 1 218 ? -6.459 -12.574 8.210 1.00 10.52 223 SER A N 1
ATOM 1755 C CA . SER A 1 218 ? -7.396 -13.521 7.638 1.00 10.63 223 SER A CA 1
ATOM 1756 C C . SER A 1 218 ? -7.720 -13.079 6.223 1.00 10.99 223 SER A C 1
ATOM 1757 O O . SER A 1 218 ? -7.910 -11.885 5.972 1.00 11.46 223 SER A O 1
ATOM 1760 N N . THR A 1 219 ? -7.789 -14.037 5.304 1.00 10.71 224 THR A N 1
ATOM 1761 C CA . THR A 1 219 ? -8.188 -13.711 3.935 1.00 11.28 224 THR A CA 1
ATOM 1762 C C . THR A 1 219 ? -9.649 -13.271 3.836 1.00 15.26 224 THR A C 1
ATOM 1763 O O . THR A 1 219 ? -10.035 -12.702 2.811 1.00 16.74 224 THR A O 1
ATOM 1767 N N . ALA A 1 220 ? -10.449 -13.476 4.879 1.00 13.51 225 ALA A N 1
ATOM 1768 C CA . ALA A 1 220 ? -11.874 -13.154 4.847 1.00 13.18 225 ALA A CA 1
ATOM 1769 C C . ALA A 1 220 ? -12.185 -11.714 5.226 1.00 20.41 225 ALA A C 1
ATOM 1770 O O . ALA A 1 220 ? -13.345 -11.299 5.112 1.00 20.45 225 ALA A O 1
ATOM 1772 N N . ILE A 1 221 ? -11.203 -10.941 5.677 1.00 13.41 226 ILE A N 1
ATOM 1773 C CA . ILE A 1 221 ? -11.443 -9.544 6.021 1.00 14.95 226 ILE A CA 1
ATOM 1774 C C . ILE A 1 221 ? -10.611 -8.654 5.107 1.00 15.44 226 ILE A C 1
ATOM 1775 O O . ILE A 1 221 ? -9.961 -9.135 4.175 1.00 18.13 226 ILE A O 1
ATOM 1780 N N A SER A 1 222 ? -10.638 -7.348 5.362 0.47 19.95 227 SER A N 1
ATOM 1781 N N B SER A 1 222 ? -10.606 -7.354 5.385 0.53 19.90 227 SER A N 1
ATOM 1782 C CA A SER A 1 222 ? -9.956 -6.369 4.528 0.47 19.59 227 SER A CA 1
ATOM 1783 C CA B SER A 1 222 ? -9.928 -6.386 4.538 0.53 19.60 227 SER A CA 1
ATOM 1784 C C A SER A 1 222 ? -9.388 -5.286 5.435 0.47 20.31 227 SER A C 1
ATOM 1785 C C B SER A 1 222 ? -9.345 -5.306 5.439 0.53 20.27 227 SER A C 1
ATOM 1786 O O A SER A 1 222 ? -9.471 -5.369 6.664 0.47 26.03 227 SER A O 1
ATOM 1787 O O B SER A 1 222 ? -9.384 -5.408 6.669 0.53 26.14 227 SER A O 1
ATOM 1792 N N . GLY A 1 223 ? -8.802 -4.260 4.826 1.00 20.31 228 GLY A N 1
ATOM 1793 C CA . GLY A 1 223 ? -8.323 -3.132 5.599 1.00 21.12 228 GLY A CA 1
ATOM 1794 C C . GLY A 1 223 ? -6.882 -2.766 5.332 1.00 20.04 228 GLY A C 1
ATOM 1795 O O . GLY A 1 223 ? -6.021 -3.642 5.213 1.00 17.88 228 GLY A O 1
ATOM 1796 N N . ASN A 1 224 ? -6.612 -1.463 5.255 1.00 16.67 229 ASN A N 1
ATOM 1797 C CA . ASN A 1 224 ? -5.255 -0.975 5.067 1.00 17.23 229 ASN A CA 1
ATOM 1798 C C . ASN A 1 224 ? -4.360 -1.481 6.196 1.00 18.36 229 ASN A C 1
ATOM 1799 O O . ASN A 1 224 ? -4.676 -1.323 7.378 1.00 17.40 229 ASN A O 1
ATOM 1804 N N . ILE A 1 225 ? -3.236 -2.099 5.826 1.00 16.27 230 ILE A N 1
ATOM 1805 C CA . ILE A 1 225 ? -2.413 -2.786 6.822 1.00 18.60 230 ILE A CA 1
ATOM 1806 C C . ILE A 1 225 ? -1.722 -1.786 7.740 1.00 19.06 230 ILE A C 1
ATOM 1807 O O . ILE A 1 225 ? -1.766 -1.917 8.969 1.00 15.43 230 ILE A O 1
ATOM 1812 N N . VAL A 1 226 ? -1.071 -0.776 7.158 1.00 19.49 231 VAL A N 1
ATOM 1813 C CA . VAL A 1 226 ? -0.373 0.229 7.960 1.00 22.05 231 VAL A CA 1
ATOM 1814 C C . VAL A 1 226 ? -1.338 0.898 8.933 1.00 20.66 231 VAL A C 1
ATOM 1815 O O . VAL A 1 226 ? -1.047 1.050 10.126 1.00 20.09 231 VAL A O 1
ATOM 1819 N N . ASN A 1 227 ? -2.511 1.301 8.439 1.00 21.47 232 ASN A N 1
ATOM 1820 C CA . ASN A 1 227 ? -3.497 1.919 9.319 1.00 26.18 232 ASN A CA 1
ATOM 1821 C C . ASN A 1 227 ? -3.938 0.961 10.416 1.00 18.55 232 ASN A C 1
ATOM 1822 O O . ASN A 1 227 ? -4.040 1.352 11.580 1.00 16.62 232 ASN A O 1
ATOM 1827 N N . SER A 1 228 ? -4.170 -0.312 10.076 1.00 15.25 233 SER A N 1
ATOM 1828 C CA . SER A 1 228 ? -4.536 -1.282 11.108 1.00 16.87 233 SER A CA 1
ATOM 1829 C C . SER A 1 228 ? -3.471 -1.389 12.194 1.00 16.43 233 SER A C 1
ATOM 1830 O O . SER A 1 228 ? -3.799 -1.463 13.385 1.00 15.41 233 SER A O 1
ATOM 1833 N N . VAL A 1 229 ? -2.194 -1.421 11.802 1.00 15.26 234 VAL A N 1
ATOM 1834 C CA . VAL A 1 229 ? -1.123 -1.607 12.777 1.00 15.01 234 VAL A CA 1
ATOM 1835 C C . VAL A 1 229 ? -1.000 -0.382 13.677 1.00 16.89 234 VAL A C 1
ATOM 1836 O O . VAL A 1 229 ? -0.999 -0.499 14.909 1.00 16.17 234 VAL A O 1
ATOM 1840 N N . ASN A 1 230 ? -0.960 0.814 13.073 1.00 19.72 235 ASN A N 1
ATOM 1841 C CA . ASN A 1 230 ? -0.728 2.033 13.847 1.00 20.32 235 ASN A CA 1
ATOM 1842 C C . ASN A 1 230 ? -1.876 2.310 14.811 1.00 16.57 235 ASN A C 1
ATOM 1843 O O . ASN A 1 230 ? -1.649 2.748 15.947 1.00 22.60 235 ASN A O 1
ATOM 1848 N N . VAL A 1 231 ? -3.115 2.061 14.379 1.00 15.81 236 VAL A N 1
ATOM 1849 C CA . VAL A 1 231 ? -4.252 2.091 15.296 1.00 20.55 236 VAL A CA 1
ATOM 1850 C C . VAL A 1 231 ? -3.991 1.196 16.499 1.00 23.33 236 VAL A C 1
ATOM 1851 O O . VAL A 1 231 ? -4.190 1.596 17.651 1.00 17.62 236 VAL A O 1
ATOM 1855 N N . GLN A 1 232 ? -3.531 -0.037 16.251 1.00 15.63 237 GLN A N 1
ATOM 1856 C CA . GLN A 1 232 ? -3.268 -0.944 17.365 1.00 15.22 237 GLN A CA 1
ATOM 1857 C C . GLN A 1 232 ? -2.113 -0.461 18.246 1.00 12.20 237 GLN A C 1
ATOM 1858 O O . GLN A 1 232 ? -2.214 -0.535 19.472 1.00 15.19 237 GLN A O 1
ATOM 1864 N N . SER A 1 233 ? -1.022 0.031 17.641 1.00 15.38 238 SER A N 1
ATOM 1865 C CA . SER A 1 233 ? 0.104 0.539 18.431 1.00 16.76 238 SER A CA 1
ATOM 1866 C C . SER A 1 233 ? -0.322 1.680 19.349 1.00 22.15 238 SER A C 1
ATOM 1867 O O . SER A 1 233 ? 0.144 1.771 20.490 1.00 20.31 238 SER A O 1
ATOM 1870 N N A ARG A 1 234 ? -1.215 2.553 18.877 0.51 19.78 239 ARG A N 1
ATOM 1871 N N B ARG A 1 234 ? -1.197 2.566 18.863 0.49 19.76 239 ARG A N 1
ATOM 1872 C CA A ARG A 1 234 ? -1.624 3.689 19.700 0.51 22.11 239 ARG A CA 1
ATOM 1873 C CA B ARG A 1 234 ? -1.651 3.688 19.683 0.49 22.14 239 ARG A CA 1
ATOM 1874 C C A ARG A 1 234 ? -2.521 3.250 20.853 0.51 22.26 239 ARG A C 1
ATOM 1875 C C B ARG A 1 234 ? -2.482 3.207 20.861 0.49 22.33 239 ARG A C 1
ATOM 1876 O O A ARG A 1 234 ? -2.397 3.767 21.970 0.51 27.18 239 ARG A O 1
ATOM 1877 O O B ARG A 1 234 ? -2.287 3.659 21.996 0.49 27.08 239 ARG A O 1
ATOM 1892 N N . LYS A 1 235 ? -3.430 2.302 20.605 1.00 20.47 240 LYS A N 1
ATOM 1893 C CA . LYS A 1 235 ? -4.253 1.761 21.679 1.00 19.69 240 LYS A CA 1
ATOM 1894 C C . LYS A 1 235 ? -3.393 1.097 22.746 1.00 27.24 240 LYS A C 1
ATOM 1895 O O . LYS A 1 235 ? -3.696 1.182 23.941 1.00 27.77 240 LYS A O 1
ATOM 1897 N N . LEU A 1 236 ? -2.308 0.437 22.329 1.00 20.03 241 LEU A N 1
ATOM 1898 C CA . LEU A 1 236 ? -1.405 -0.183 23.292 1.00 18.71 241 LEU A CA 1
ATOM 1899 C C . LEU A 1 236 ? -0.599 0.860 24.056 1.00 16.15 241 LEU A C 1
ATOM 1900 O O . LEU A 1 236 ? -0.427 0.737 25.271 1.00 19.43 241 LEU A O 1
ATOM 1905 N N . LEU A 1 237 ? -0.072 1.875 23.359 1.00 15.70 242 LEU A N 1
ATOM 1906 C CA . LEU A 1 237 ? 0.686 2.923 24.042 1.00 18.80 242 LEU A CA 1
ATOM 1907 C C . LEU A 1 237 ? -0.191 3.701 25.014 1.00 27.63 242 LEU A C 1
ATOM 1908 O O . LEU A 1 237 ? 0.279 4.114 26.081 1.00 20.89 242 LEU A O 1
ATOM 1913 N N . ALA A 1 238 ? -1.466 3.892 24.676 1.00 26.06 243 ALA A N 1
ATOM 1914 C CA . ALA A 1 238 ? -2.368 4.645 25.539 1.00 26.93 243 ALA A CA 1
ATOM 1915 C C . ALA A 1 238 ? -2.774 3.868 26.784 1.00 26.78 243 ALA A C 1
ATOM 1916 O O . ALA A 1 238 ? -3.172 4.487 27.777 1.00 28.97 243 ALA A O 1
ATOM 1918 N N . ARG A 1 239 ? -2.672 2.536 26.767 1.00 25.83 244 ARG A N 1
ATOM 1919 C CA . ARG A 1 239 ? -3.061 1.733 27.925 1.00 17.27 244 ARG A CA 1
ATOM 1920 C C . ARG A 1 239 ? -2.004 1.709 29.027 1.00 18.23 244 ARG A C 1
ATOM 1921 O O . ARG A 1 239 ? -2.299 1.234 30.130 1.00 21.49 244 ARG A O 1
ATOM 1929 N N . PHE A 1 240 ? -0.790 2.190 28.761 1.00 19.12 245 PHE A N 1
ATOM 1930 C CA . PHE A 1 240 ? 0.225 2.269 29.805 1.00 21.25 245 PHE A CA 1
ATOM 1931 C C . PHE A 1 240 ? -0.243 3.197 30.919 1.00 28.60 245 PHE A C 1
ATOM 1932 O O . PHE A 1 240 ? -0.478 4.386 30.687 1.00 23.39 245 PHE A O 1
ATOM 1940 N N . GLY A 1 241 ? -0.374 2.649 32.127 1.00 23.63 246 GLY A N 1
ATOM 1941 C CA . GLY A 1 241 ? -0.866 3.370 33.281 1.00 24.22 246 GLY A CA 1
ATOM 1942 C C . GLY A 1 241 ? -2.263 2.975 33.709 1.00 32.24 246 GLY A C 1
ATOM 1943 O O . GLY A 1 241 ? -2.660 3.282 34.841 1.00 30.07 246 GLY A O 1
ATOM 1944 N N . ASP A 1 242 ? -3.019 2.304 32.842 1.00 27.26 247 ASP A N 1
ATOM 1945 C CA . ASP A 1 242 ? -4.347 1.840 33.217 1.00 20.33 247 ASP A CA 1
ATOM 1946 C C . ASP A 1 242 ? -4.249 0.810 34.332 1.00 30.59 247 ASP A C 1
ATOM 1947 O O . ASP A 1 242 ? -3.387 -0.073 34.311 1.00 37.23 247 ASP A O 1
ATOM 1952 N N . GLN A 1 243 ? -5.153 0.920 35.305 1.00 31.93 248 GLN A N 1
ATOM 1953 C CA . GLN A 1 243 ? -5.134 0.078 36.493 1.00 37.94 248 GLN A CA 1
ATOM 1954 C C . GLN A 1 243 ? -6.313 -0.881 36.567 1.00 36.25 248 GLN A C 1
ATOM 1955 O O . GLN A 1 243 ? -6.378 -1.689 37.499 1.00 39.80 248 GLN A O 1
ATOM 1957 N N . ARG A 1 244 ? -7.248 -0.808 35.623 1.00 37.05 249 ARG A N 1
ATOM 1958 C CA . ARG A 1 244 ? -8.384 -1.718 35.626 1.00 38.82 249 ARG A CA 1
ATOM 1959 C C . ARG A 1 244 ? -7.913 -3.150 35.393 1.00 34.85 249 ARG A C 1
ATOM 1960 O O . ARG A 1 244 ? -6.903 -3.398 34.728 1.00 34.07 249 ARG A O 1
ATOM 1962 N N . GLY A 1 245 ? -8.648 -4.100 35.965 1.00 31.71 250 GLY A N 1
ATOM 1963 C CA . GLY A 1 245 ? -8.293 -5.494 35.861 1.00 28.78 250 GLY A CA 1
ATOM 1964 C C . GLY A 1 245 ? -8.756 -6.117 34.558 1.00 25.89 250 GLY A C 1
ATOM 1965 O O . GLY A 1 245 ? -9.242 -5.434 33.648 1.00 28.10 250 GLY A O 1
ATOM 1966 N N . PRO A 1 246 ? -8.592 -7.431 34.440 1.00 22.43 251 PRO A N 1
ATOM 1967 C CA . PRO A 1 246 ? -9.154 -8.144 33.288 1.00 23.03 251 PRO A CA 1
ATOM 1968 C C . PRO A 1 246 ? -10.662 -8.285 33.415 1.00 28.97 251 PRO A C 1
ATOM 1969 O O . PRO A 1 246 ? -11.240 -8.164 34.497 1.00 25.30 251 PRO A O 1
ATOM 1973 N N . ILE A 1 247 ? -11.298 -8.542 32.278 1.00 21.20 252 ILE A N 1
ATOM 1974 C CA . ILE A 1 247 ? -12.711 -8.902 32.213 1.00 20.34 252 ILE A CA 1
ATOM 1975 C C . ILE A 1 247 ? -12.788 -10.423 32.120 1.00 27.04 252 ILE A C 1
ATOM 1976 O O . ILE A 1 247 ? -12.376 -11.007 31.114 1.00 21.87 252 ILE A O 1
ATOM 1981 N N . ARG A 1 248 ? -13.319 -11.074 33.156 1.00 20.31 253 ARG A N 1
ATOM 1982 C CA . ARG A 1 248 ? -13.360 -12.532 33.210 1.00 22.03 253 ARG A CA 1
ATOM 1983 C C . ARG A 1 248 ? -14.640 -13.060 32.566 1.00 24.24 253 ARG A C 1
ATOM 1984 O O . ARG A 1 248 ? -15.739 -12.588 32.874 1.00 26.42 253 ARG A O 1
ATOM 1986 N N . VAL A 1 249 ? -14.496 -14.045 31.679 1.00 18.50 254 VAL A N 1
ATOM 1987 C CA . VAL A 1 249 ? -15.629 -14.641 30.969 1.00 17.77 254 VAL A CA 1
ATOM 1988 C C . VAL A 1 249 ? -15.495 -16.157 31.047 1.00 16.70 254 VAL A C 1
ATOM 1989 O O . VAL A 1 249 ? -14.392 -16.686 31.270 1.00 17.35 254 VAL A O 1
ATOM 1993 N N . PRO A 1 250 ? -16.599 -16.893 30.881 1.00 17.83 255 PRO A N 1
ATOM 1994 C CA . PRO A 1 250 ? -16.511 -18.358 30.947 1.00 17.94 255 PRO A CA 1
ATOM 1995 C C . PRO A 1 250 ? -15.657 -18.918 29.817 1.00 15.98 255 PRO A C 1
ATOM 1996 O O . PRO A 1 250 ? -15.595 -18.361 28.719 1.00 16.12 255 PRO A O 1
ATOM 2000 N N . GLU A 1 251 ? -14.990 -20.030 30.119 1.00 17.47 256 GLU A N 1
ATOM 2001 C CA . GLU A 1 251 ? -14.228 -20.750 29.108 1.00 18.75 256 GLU A CA 1
ATOM 2002 C C . GLU A 1 251 ? -15.175 -21.475 28.161 1.00 17.40 256 GLU A C 1
ATOM 2003 O O . GLU A 1 251 ? -16.271 -21.902 28.545 1.00 18.12 256 GLU A O 1
ATOM 2009 N N . MET A 1 252 ? -14.751 -21.580 26.899 1.00 14.13 257 MET A N 1
ATOM 2010 C CA . MET A 1 252 ? -15.496 -22.350 25.907 1.00 13.06 257 MET A CA 1
ATOM 2011 C C . MET A 1 252 ? -15.551 -23.822 26.300 1.00 13.78 257 MET A C 1
ATOM 2012 O O . MET A 1 252 ? -14.536 -24.418 26.675 1.00 13.29 257 MET A O 1
ATOM 2017 N N . ASP A 1 253 ? -16.734 -24.425 26.162 1.00 15.14 258 ASP A N 1
ATOM 2018 C CA . ASP A 1 253 ? -16.934 -25.866 26.297 1.00 12.75 258 ASP A CA 1
ATOM 2019 C C . ASP A 1 253 ? -17.559 -26.362 25.001 1.00 11.54 258 ASP A C 1
ATOM 2020 O O . ASP A 1 253 ? -18.706 -26.033 24.692 1.00 15.92 258 ASP A O 1
ATOM 2025 N N . LEU A 1 254 ? -16.825 -27.186 24.270 1.00 10.68 259 LEU A N 1
ATOM 2026 C CA . LEU A 1 254 ? -17.284 -27.657 22.973 1.00 10.66 259 LEU A CA 1
ATOM 2027 C C . LEU A 1 254 ? -18.122 -28.918 23.059 1.00 12.65 259 LEU A C 1
ATOM 2028 O O . LEU A 1 254 ? -18.656 -29.363 22.033 1.00 15.32 259 LEU A O 1
ATOM 2033 N N . GLY A 1 255 ? -18.292 -29.477 24.244 1.00 11.82 260 GLY A N 1
ATOM 2034 C CA . GLY A 1 255 ? -18.888 -30.790 24.363 1.00 14.01 260 GLY A CA 1
ATOM 2035 C C . GLY A 1 255 ? -17.904 -31.857 23.938 1.00 11.28 260 GLY A C 1
ATOM 2036 O O . GLY A 1 255 ? -16.771 -31.580 23.547 1.00 12.09 260 GLY A O 1
ATOM 2037 N N . VAL A 1 256 ? -18.347 -33.111 24.053 1.00 12.19 261 VAL A N 1
ATOM 2038 C CA . VAL A 1 256 ? -17.533 -34.285 23.764 1.00 13.32 261 VAL A CA 1
ATOM 2039 C C . VAL A 1 256 ? -18.259 -35.181 22.771 1.00 14.05 261 VAL A C 1
ATOM 2040 O O . VAL A 1 256 ? -19.477 -35.101 22.590 1.00 15.61 261 VAL A O 1
ATOM 2044 N N . GLY A 1 257 ? -17.494 -36.066 22.146 1.00 15.08 262 GLY A N 1
ATOM 2045 C CA . GLY A 1 257 ? -18.048 -37.069 21.259 1.00 13.29 262 GLY A CA 1
ATOM 2046 C C . GLY A 1 257 ? -17.357 -37.086 19.913 1.00 13.34 262 GLY A C 1
ATOM 2047 O O . GLY A 1 257 ? -16.559 -36.216 19.570 1.00 13.61 262 GLY A O 1
ATOM 2048 N N . THR A 1 258 ? -17.682 -38.113 19.153 1.00 15.80 263 THR A N 1
ATOM 2049 C CA . THR A 1 258 ? -17.152 -38.241 17.810 1.00 14.25 263 THR A CA 1
ATOM 2050 C C . THR A 1 258 ? -18.085 -37.569 16.817 1.00 18.74 263 THR A C 1
ATOM 2051 O O . THR A 1 258 ? -19.258 -37.305 17.100 1.00 18.14 263 THR A O 1
ATOM 2055 N N . ARG A 1 259 ? -17.547 -37.294 15.638 1.00 15.32 264 ARG A N 1
ATOM 2056 C CA . ARG A 1 259 ? -18.344 -36.780 14.536 1.00 13.31 264 ARG A CA 1
ATOM 2057 C C . ARG A 1 259 ? -18.233 -37.751 13.372 1.00 19.83 264 ARG A C 1
ATOM 2058 O O . ARG A 1 259 ? -17.181 -38.340 13.159 1.00 20.74 264 ARG A O 1
#

Organism: Omsk hemorrhagic fever virus (NCBI:txid12542)

Radius of gyration: 17.83 Å; Cα contacts (8 Å, |Δi|>4): 561; chains: 1; bounding box: 34×43×43 Å

Secondary structure (DSSP, 8-state):
--HHHHHHHHHHT--HHHHHHHHHTT-EEEE-HHHHHHHHHT--S--B-SSTHHHHHHHHHHTTS----EEEEEET-TT-HHHHHHHTSTTEEEEEEEE--STTSPPPP---BTTGGGEEEEES--GGGSPP---SEEEE------S-HHHHHHHHHHHHHHHHHHHHH-TT-EEEEEES-TTSHHHHHHHHHHHHHH--EEE--TTS-TT---EEEETT----HHHHHHHHHHHHHHTTT-----EEEEPPB--B---

B-factor: mean 17.78, std 8.08, range [5.41, 49.55]